Protein AF-0000000068827682 (afdb_homodimer)

pLDDT: mean 85.65, std 19.99, range [28.08, 98.88]

Organism: Brassicogethes aeneus (NCBI:txid1431903)

Radius of gyration: 18.41 Å; Cα contacts (8 Å, |Δi|>4): 352; chains: 2; bounding box: 48×55×46 Å

InterPro domains:
  IPR034601 Ragulator complex protein LAMTOR4 [PTHR33967] (1-93)

Sequence (190 aa):
MDRKSNQTGYLVLNEEGAVLSSSGELENDEKTANVIMGMINLTSQIDSVAFPPEEGFKKLSIVYDDHCYIVCLSNKKVHIVKKSIDNTDSIPVTAMDRKSNQTGYLVLNEEGAVLSSSGELENDEKTANVIMGMINLTSQIDSVAFPPEEGFKKLSIVYDDHCYIVCLSNKKVHIVKKSIDNTDSIPVTA

Structure (mmCIF, N/CA/C/O backbone):
data_AF-0000000068827682-model_v1
#
loop_
_entity.id
_entity.type
_entity.pdbx_description
1 polymer 'Late endosomal/lysosomal adaptor and MAPK and MTOR activ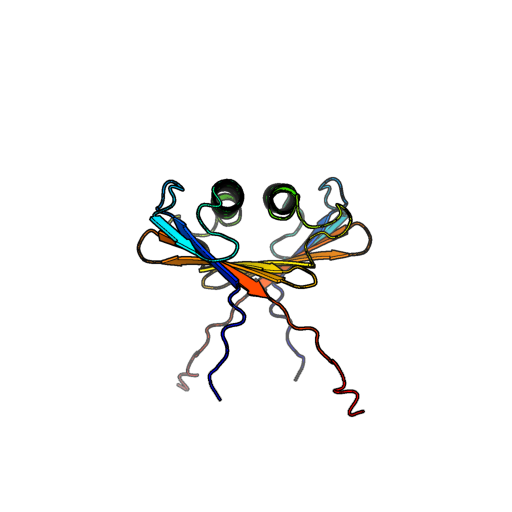ator 4'
#
loop_
_atom_site.group_PDB
_atom_site.id
_atom_site.type_symbol
_atom_site.label_atom_id
_atom_site.label_alt_id
_atom_site.label_comp_id
_atom_site.label_asym_id
_atom_site.label_entity_id
_atom_site.label_seq_id
_atom_site.pdbx_PDB_ins_code
_atom_site.Cartn_x
_atom_site.Cartn_y
_atom_site.Cartn_z
_atom_site.occupancy
_atom_site.B_iso_or_equiv
_atom_site.auth_seq_id
_atom_site.auth_comp_id
_atom_site.auth_asym_id
_atom_site.auth_atom_id
_atom_site.pdbx_PDB_model_num
ATOM 1 N N . MET A 1 1 ? 13.703 -25.938 13.383 1 28.08 1 MET A N 1
ATOM 2 C CA . MET A 1 1 ? 12.422 -25.266 13.195 1 28.08 1 MET A CA 1
ATOM 3 C C . MET A 1 1 ? 12.445 -24.375 11.961 1 28.08 1 MET A C 1
ATOM 5 O O . MET A 1 1 ? 13.227 -23.406 11.898 1 28.08 1 MET A O 1
ATOM 9 N N . ASP A 1 2 ? 12.273 -25 10.82 1 35.19 2 ASP A N 1
ATOM 10 C CA . ASP A 1 2 ? 12.414 -24.391 9.5 1 35.19 2 ASP A CA 1
ATOM 11 C C . ASP A 1 2 ? 11.508 -23.172 9.359 1 35.19 2 ASP A C 1
ATOM 13 O O . ASP A 1 2 ? 10.32 -23.234 9.703 1 35.19 2 ASP A O 1
ATOM 17 N N . ARG A 1 3 ? 11.859 -22.016 9.602 1 42.94 3 ARG A N 1
ATOM 18 C CA . ARG A 1 3 ? 11.102 -20.781 9.398 1 42.94 3 ARG A CA 1
ATOM 19 C C . ARG A 1 3 ? 10.156 -20.906 8.211 1 42.94 3 ARG A C 1
ATOM 21 O O . ARG A 1 3 ? 10.586 -20.812 7.055 1 42.94 3 ARG A O 1
ATOM 28 N N . LYS A 1 4 ? 9.062 -21.875 8.336 1 56.12 4 LYS A N 1
ATOM 29 C CA . LYS A 1 4 ? 8.133 -22.156 7.246 1 56.12 4 LYS A CA 1
ATOM 30 C C . LYS A 1 4 ? 7.594 -20.859 6.637 1 56.12 4 LYS A C 1
ATOM 32 O O . LYS A 1 4 ? 7.062 -20 7.352 1 56.12 4 LYS A O 1
ATOM 37 N N . SER A 1 5 ? 8.039 -20.5 5.535 1 79 5 SER A N 1
ATOM 38 C CA . SER A 1 5 ? 7.684 -19.312 4.754 1 79 5 SER A CA 1
ATOM 39 C C . SER A 1 5 ? 6.184 -19.266 4.484 1 79 5 SER A C 1
ATOM 41 O O . SER A 1 5 ? 5.586 -20.266 4.078 1 79 5 SER A O 1
ATOM 43 N N . ASN A 1 6 ? 5.418 -18.391 5.152 1 94.12 6 ASN A N 1
ATOM 44 C CA . ASN A 1 6 ? 4.004 -18.188 4.875 1 94.12 6 ASN A CA 1
ATOM 45 C C . ASN A 1 6 ? 3.779 -17.656 3.463 1 94.12 6 ASN A C 1
ATOM 47 O O . ASN A 1 6 ? 2.672 -17.234 3.119 1 94.12 6 ASN A O 1
ATOM 51 N N . GLN A 1 7 ? 4.945 -17.844 2.707 1 96.88 7 GLN A N 1
ATOM 52 C CA . GLN A 1 7 ? 4.848 -17.344 1.34 1 96.88 7 GLN A CA 1
ATOM 53 C C . GLN A 1 7 ? 4.051 -18.297 0.458 1 96.88 7 GLN A C 1
ATOM 55 O O . GLN A 1 7 ? 4.422 -19.469 0.305 1 96.88 7 GLN A O 1
ATOM 60 N N . THR A 1 8 ? 2.947 -17.781 -0.179 1 97.38 8 THR A N 1
ATOM 61 C CA . THR A 1 8 ? 2.078 -18.641 -0.982 1 97.38 8 THR A CA 1
ATOM 62 C C . THR A 1 8 ? 2.246 -18.344 -2.469 1 97.38 8 THR A C 1
ATOM 64 O O . THR A 1 8 ? 1.812 -19.109 -3.318 1 97.38 8 THR A O 1
ATOM 67 N N . GLY A 1 9 ? 2.865 -17.203 -2.814 1 97.81 9 GLY A N 1
ATOM 68 C CA . GLY A 1 9 ? 3.088 -16.812 -4.199 1 97.81 9 GLY A CA 1
ATOM 69 C C . GLY A 1 9 ? 4.078 -15.672 -4.348 1 97.81 9 GLY A C 1
ATOM 70 O O . GLY A 1 9 ? 4.305 -14.914 -3.402 1 97.81 9 GLY A O 1
ATOM 71 N N . TYR A 1 10 ? 4.629 -15.586 -5.504 1 98 10 TYR A N 1
ATOM 72 C CA . TYR A 1 10 ? 5.48 -14.438 -5.777 1 98 10 TYR A CA 1
ATOM 73 C C . TYR A 1 10 ? 5.449 -14.07 -7.258 1 98 10 TYR A C 1
ATOM 75 O O . TYR A 1 10 ? 5.156 -14.914 -8.102 1 98 10 TYR A O 1
ATOM 83 N N . LEU A 1 11 ? 5.637 -12.844 -7.629 1 98.44 11 LEU A N 1
ATOM 84 C CA . LEU A 1 11 ? 5.781 -12.234 -8.953 1 98.44 11 LEU A CA 1
ATOM 85 C C . LEU A 1 11 ? 6.984 -11.305 -8.992 1 98.44 11 LEU A C 1
ATOM 87 O O . LEU A 1 11 ? 7.215 -10.539 -8.055 1 98.44 11 LEU A O 1
ATOM 91 N N . VAL A 1 12 ? 7.785 -11.453 -9.984 1 98.88 12 VAL A N 1
ATOM 92 C CA . VAL A 1 12 ? 8.844 -10.492 -10.258 1 98.88 12 VAL A CA 1
ATOM 93 C C . VAL A 1 12 ? 8.586 -9.82 -11.609 1 98.88 12 VAL A C 1
ATOM 95 O O . VAL A 1 12 ? 8.383 -10.5 -12.617 1 98.88 12 VAL A O 1
ATOM 98 N N . LEU A 1 13 ? 8.57 -8.539 -11.594 1 98.81 13 LEU A N 1
ATOM 99 C CA . LEU A 1 13 ? 8.305 -7.762 -12.797 1 98.81 13 LEU A CA 1
ATOM 100 C C . LEU A 1 13 ? 9.492 -6.871 -13.141 1 98.81 13 LEU A C 1
ATOM 102 O O . LEU A 1 13 ? 10.25 -6.477 -12.25 1 98.81 13 LEU A O 1
ATOM 106 N N . ASN A 1 14 ? 9.656 -6.613 -14.367 1 98.19 14 ASN A N 1
ATOM 107 C CA . ASN A 1 14 ? 10.594 -5.559 -14.719 1 98.19 14 ASN A CA 1
ATOM 108 C C . ASN A 1 14 ? 9.969 -4.176 -14.547 1 98.19 14 ASN A C 1
ATOM 110 O O . ASN A 1 14 ? 8.828 -4.051 -14.102 1 98.19 14 ASN A O 1
ATOM 114 N N . GLU A 1 15 ? 10.68 -3.125 -14.891 1 95.88 15 GLU A N 1
ATOM 115 C CA . GLU A 1 15 ? 10.266 -1.749 -14.641 1 95.88 15 GLU A CA 1
ATOM 116 C C . GLU A 1 15 ? 9.008 -1.401 -15.43 1 95.88 15 GLU A C 1
ATOM 118 O O . GLU A 1 15 ? 8.273 -0.477 -15.07 1 95.88 15 GLU A O 1
ATOM 123 N N . GLU A 1 16 ? 8.805 -2.238 -16.516 1 96 16 GLU A N 1
ATOM 124 C CA . GLU A 1 16 ? 7.656 -1.969 -17.375 1 96 16 GLU A CA 1
ATOM 125 C C . GLU A 1 16 ? 6.434 -2.768 -16.938 1 96 16 GLU A C 1
ATOM 127 O O . GLU A 1 16 ? 5.324 -2.541 -17.422 1 96 16 GLU A O 1
ATOM 132 N N . GLY A 1 17 ? 6.555 -3.635 -16.109 1 97.81 17 GLY A N 1
ATOM 133 C CA . GLY A 1 17 ? 5.426 -4.406 -15.609 1 97.81 17 GLY A CA 1
ATOM 134 C C . GLY A 1 17 ? 5.34 -5.793 -16.219 1 97.81 17 GLY A C 1
ATOM 135 O O . GLY A 1 17 ? 4.379 -6.527 -15.977 1 97.81 17 GLY A O 1
ATOM 136 N N . ALA A 1 18 ? 6.324 -6.164 -17.047 1 98 18 ALA A N 1
ATOM 137 C CA . ALA A 1 18 ? 6.344 -7.504 -17.625 1 98 18 ALA A CA 1
ATOM 138 C C . ALA A 1 18 ? 6.773 -8.547 -16.594 1 98 18 ALA A C 1
ATOM 140 O O . ALA A 1 18 ? 7.691 -8.305 -15.805 1 98 18 ALA A O 1
ATOM 141 N N . VAL A 1 19 ? 6.137 -9.758 -16.641 1 98.62 19 VAL A N 1
ATOM 142 C CA . VAL A 1 19 ? 6.434 -10.828 -15.695 1 98.62 19 VAL A CA 1
ATOM 143 C C . VAL A 1 19 ? 7.746 -11.508 -16.078 1 98.62 19 VAL A C 1
ATOM 145 O O . VAL A 1 19 ? 7.891 -12.008 -17.203 1 98.62 19 VAL A O 1
ATOM 148 N N . LEU A 1 20 ? 8.703 -11.484 -15.141 1 98.75 20 LEU A N 1
ATOM 149 C CA . LEU A 1 20 ? 9.992 -12.141 -15.328 1 98.75 20 LEU A CA 1
ATOM 150 C C . LEU A 1 20 ? 9.992 -13.531 -14.703 1 98.75 20 LEU A C 1
ATOM 152 O O . LEU A 1 20 ? 10.594 -14.461 -15.242 1 98.75 20 LEU A O 1
ATOM 156 N N . SER A 1 21 ? 9.414 -13.727 -13.547 1 98.56 21 SER A N 1
ATOM 157 C CA . SER A 1 21 ? 9.281 -14.992 -12.828 1 98.56 21 SER A CA 1
ATOM 158 C C . SER A 1 21 ? 8.062 -14.977 -11.914 1 98.56 21 SER A C 1
ATOM 160 O O . SER A 1 21 ? 7.609 -13.914 -11.484 1 98.56 21 SER A O 1
ATOM 162 N N . SER A 1 22 ? 7.531 -16.141 -11.742 1 98.62 22 SER A N 1
ATOM 163 C CA . SER A 1 22 ? 6.352 -16.266 -10.883 1 98.62 22 SER A CA 1
ATOM 164 C C . SER A 1 22 ? 6.195 -17.672 -10.344 1 98.62 22 SER A C 1
ATOM 166 O O . SER A 1 22 ? 6.781 -18.625 -10.875 1 98.62 22 SER A O 1
ATOM 168 N N . SER A 1 23 ? 5.516 -17.812 -9.25 1 98.06 23 SER A N 1
ATOM 169 C CA . SER A 1 23 ? 5.25 -19.125 -8.68 1 98.06 23 SER A CA 1
ATOM 170 C C . SER A 1 23 ? 4.039 -19.094 -7.758 1 98.06 23 SER A C 1
ATOM 172 O O . SER A 1 23 ? 3.551 -18.016 -7.398 1 98.06 23 SER A O 1
ATOM 174 N N . GLY A 1 24 ? 3.594 -20.328 -7.508 1 97.56 24 GLY A N 1
ATOM 175 C CA . GLY A 1 24 ? 2.52 -20.469 -6.535 1 97.56 24 GLY A CA 1
ATOM 176 C C . GLY A 1 24 ? 1.217 -19.844 -6.992 1 97.56 24 GLY A C 1
ATOM 177 O O . GLY A 1 24 ? 0.844 -19.953 -8.164 1 97.56 24 GLY A O 1
ATOM 178 N N . GLU A 1 25 ? 0.482 -19.188 -6.086 1 96.5 25 GLU A N 1
ATOM 179 C CA . GLU A 1 25 ? -0.822 -18.594 -6.34 1 96.5 25 GLU A CA 1
ATOM 180 C C . GLU A 1 25 ? -0.702 -17.391 -7.27 1 96.5 25 GLU A C 1
ATOM 182 O O . GLU A 1 25 ? -1.7 -16.922 -7.824 1 96.5 25 GLU A O 1
ATOM 187 N N . LEU A 1 26 ? 0.566 -16.938 -7.504 1 97.31 26 LEU A N 1
ATOM 188 C CA . LEU A 1 26 ? 0.769 -15.781 -8.367 1 97.31 26 LEU A CA 1
ATOM 189 C C . LEU A 1 26 ? 1.441 -16.188 -9.672 1 97.31 26 LEU A C 1
ATOM 191 O O . LEU A 1 26 ? 1.994 -15.344 -10.383 1 97.31 26 LEU A O 1
ATOM 195 N N . GLU A 1 27 ? 1.49 -17.5 -9.914 1 97.75 27 GLU A N 1
ATOM 196 C CA . GLU A 1 27 ? 2.137 -17.953 -11.141 1 97.75 27 GLU A CA 1
ATOM 197 C C . GLU A 1 27 ? 1.452 -17.391 -12.375 1 97.75 27 GLU A C 1
ATOM 199 O O . GLU A 1 27 ? 0.259 -17.609 -12.594 1 97.75 27 GLU A O 1
ATOM 204 N N . ASN A 1 28 ? 2.143 -16.641 -13.195 1 96.75 28 ASN A N 1
ATOM 205 C CA . ASN A 1 28 ? 1.724 -15.992 -14.43 1 96.75 28 ASN A CA 1
ATOM 206 C C . ASN A 1 28 ? 0.49 -15.117 -14.211 1 96.75 28 ASN A C 1
ATOM 208 O O . ASN A 1 28 ? -0.372 -15.023 -15.086 1 96.75 28 ASN A O 1
ATOM 212 N N . ASP A 1 29 ? 0.319 -14.492 -13.023 1 96.75 29 ASP A N 1
ATOM 213 C CA . ASP A 1 29 ? -0.832 -13.664 -12.68 1 96.75 29 ASP A CA 1
ATOM 214 C C . ASP A 1 29 ? -0.647 -12.234 -13.188 1 96.75 29 ASP A C 1
ATOM 216 O O . ASP A 1 29 ? -0.317 -11.336 -12.414 1 96.75 29 ASP A O 1
ATOM 220 N N . GLU A 1 30 ? -0.939 -11.992 -14.383 1 97 30 GLU A N 1
ATOM 221 C CA . GLU A 1 30 ? -0.721 -10.695 -15.031 1 97 30 GLU A CA 1
ATOM 222 C C . GLU A 1 30 ? -1.718 -9.656 -14.531 1 97 30 GLU A C 1
ATOM 224 O O . GLU A 1 30 ? -1.43 -8.461 -14.547 1 97 30 GLU A O 1
ATOM 229 N N . LYS A 1 31 ? -2.844 -10.188 -14.203 1 96.56 31 LYS A N 1
ATOM 230 C CA . LYS A 1 31 ? -3.828 -9.25 -13.664 1 96.56 31 LYS A CA 1
ATOM 231 C C . LYS A 1 31 ? -3.312 -8.586 -12.391 1 96.56 31 LYS A C 1
ATOM 233 O O . LYS A 1 31 ? -3.314 -7.355 -12.289 1 96.56 31 LYS A O 1
ATOM 238 N N . THR A 1 32 ? -2.83 -9.398 -11.492 1 96.62 32 THR A N 1
ATOM 239 C CA . THR A 1 32 ? -2.271 -8.867 -10.258 1 96.62 32 THR A CA 1
ATOM 240 C C . THR A 1 32 ? -1.07 -7.973 -10.547 1 96.62 32 THR A C 1
ATOM 242 O O . THR A 1 32 ? -0.931 -6.898 -9.953 1 96.62 32 THR A O 1
ATOM 245 N N . ALA A 1 33 ? -0.265 -8.359 -11.445 1 98.19 33 ALA A N 1
ATOM 246 C CA . ALA A 1 33 ? 0.892 -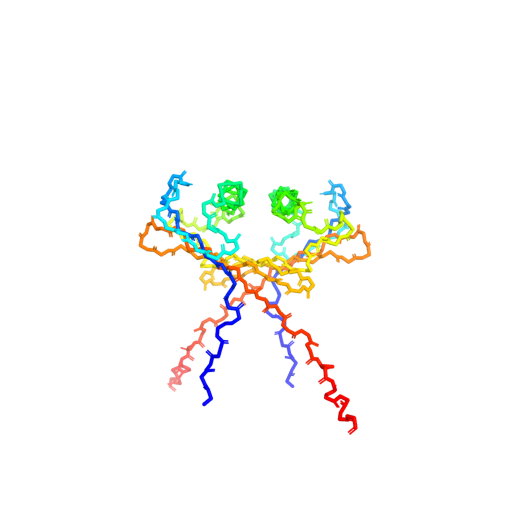7.559 -11.836 1 98.19 33 ALA A CA 1
ATOM 247 C C . ALA A 1 33 ? 0.468 -6.16 -12.281 1 98.19 33 ALA A C 1
ATOM 249 O O . ALA A 1 33 ? 1.035 -5.164 -11.828 1 98.19 33 ALA A O 1
ATOM 250 N N . ASN A 1 34 ? -0.518 -6.117 -13.133 1 98.19 34 ASN A N 1
ATOM 251 C CA . ASN A 1 34 ? -0.976 -4.848 -13.688 1 98.19 34 ASN A CA 1
ATOM 252 C C . ASN A 1 34 ? -1.566 -3.943 -12.609 1 98.19 34 ASN A C 1
ATOM 254 O O . ASN A 1 34 ? -1.328 -2.734 -12.609 1 98.19 34 ASN A O 1
ATOM 258 N N . VAL A 1 35 ? -2.32 -4.523 -11.758 1 98.19 35 VAL A N 1
ATOM 259 C CA . VAL A 1 35 ? -2.957 -3.76 -10.688 1 98.19 35 VAL A CA 1
ATOM 260 C C . VAL A 1 35 ? -1.89 -3.17 -9.773 1 98.19 35 VAL A C 1
ATOM 262 O O . VAL A 1 35 ? -1.926 -1.979 -9.453 1 98.19 35 VAL A O 1
ATOM 265 N N . ILE A 1 36 ? -0.915 -3.953 -9.391 1 98.12 36 ILE A N 1
ATOM 266 C CA . ILE A 1 36 ? 0.126 -3.52 -8.461 1 98.12 36 ILE A CA 1
ATOM 267 C C . ILE A 1 36 ? 1.007 -2.467 -9.133 1 98.12 36 ILE A C 1
ATOM 269 O O . ILE A 1 36 ? 1.413 -1.492 -8.5 1 98.12 36 ILE A O 1
ATOM 273 N N . MET A 1 37 ? 1.24 -2.646 -10.406 1 98.44 37 MET A N 1
ATOM 274 C CA . MET A 1 37 ? 1.99 -1.627 -11.133 1 98.44 37 MET A CA 1
ATOM 275 C C . MET A 1 37 ? 1.238 -0.3 -11.141 1 98.44 37 MET A C 1
ATOM 277 O O . MET A 1 37 ? 1.851 0.766 -11.062 1 98.44 37 MET A O 1
ATOM 281 N N . GLY A 1 38 ? -0.084 -0.402 -11.297 1 98.06 38 GLY A N 1
ATOM 282 C CA . GLY A 1 38 ? -0.896 0.8 -11.195 1 98.06 38 GLY A CA 1
ATOM 283 C C . GLY A 1 38 ? -0.751 1.509 -9.859 1 98.06 38 GLY A C 1
ATOM 284 O O . GLY A 1 38 ? -0.638 2.734 -9.812 1 98.06 38 GLY A O 1
ATOM 285 N N . MET A 1 39 ? -0.693 0.724 -8.82 1 98 39 MET A N 1
ATOM 286 C CA . MET A 1 39 ? -0.526 1.293 -7.488 1 98 39 MET A CA 1
ATOM 287 C C . MET A 1 39 ? 0.844 1.946 -7.344 1 98 39 MET A C 1
ATOM 289 O O . MET A 1 39 ? 0.954 3.061 -6.824 1 98 39 MET A O 1
ATOM 293 N N . ILE A 1 40 ? 1.834 1.286 -7.809 1 97.12 40 ILE A N 1
ATOM 294 C CA . ILE A 1 40 ? 3.195 1.807 -7.754 1 97.12 40 ILE A CA 1
ATOM 295 C C . ILE A 1 40 ? 3.271 3.139 -8.492 1 97.12 40 ILE A C 1
ATOM 297 O O . ILE A 1 40 ? 3.885 4.094 -8.008 1 97.12 40 ILE A O 1
ATOM 301 N N . ASN A 1 41 ? 2.67 3.193 -9.625 1 96.31 41 ASN A N 1
ATOM 302 C CA . ASN A 1 41 ? 2.678 4.434 -10.398 1 96.31 41 ASN A CA 1
ATOM 303 C C . ASN A 1 41 ? 2.037 5.578 -9.617 1 96.31 41 ASN A C 1
ATOM 305 O O . ASN A 1 41 ? 2.494 6.723 -9.695 1 96.31 41 ASN A O 1
ATOM 309 N N . LEU A 1 42 ? 1.033 5.332 -8.859 1 96.31 42 LEU A N 1
ATOM 310 C CA . LEU A 1 42 ? 0.348 6.352 -8.07 1 96.31 42 LEU A CA 1
ATOM 311 C C . LEU A 1 42 ? 1.209 6.805 -6.898 1 96.31 42 LEU A C 1
ATOM 313 O O . LEU A 1 42 ? 1.16 7.973 -6.5 1 96.31 42 LEU A O 1
ATOM 317 N N . THR A 1 43 ? 2.08 5.949 -6.297 1 95.56 43 THR A N 1
ATOM 318 C CA . THR A 1 43 ? 2.924 6.324 -5.168 1 95.56 43 THR A CA 1
ATOM 319 C C . THR A 1 43 ? 3.848 7.48 -5.539 1 95.56 43 THR A C 1
ATOM 321 O O . THR A 1 43 ? 4.238 8.273 -4.68 1 95.56 43 THR A O 1
ATOM 324 N N . SER A 1 44 ? 4.234 7.539 -6.816 1 92.06 44 SER A N 1
ATOM 325 C CA . SER A 1 44 ? 5.148 8.586 -7.258 1 92.06 44 SER A CA 1
ATOM 326 C C . SER A 1 44 ? 4.5 9.961 -7.16 1 92.06 44 SER A C 1
ATOM 328 O O . SER A 1 44 ? 5.191 10.984 -7.168 1 92.06 44 SER A O 1
ATOM 330 N N . GLN A 1 45 ? 3.215 10.008 -7.082 1 92.88 45 GLN A N 1
ATOM 331 C CA . GLN A 1 45 ? 2.482 11.273 -7.027 1 92.88 45 GLN A CA 1
ATOM 332 C C . GLN A 1 45 ? 2.295 11.734 -5.586 1 92.88 45 GLN A C 1
ATOM 334 O O . GLN A 1 45 ? 1.939 12.891 -5.344 1 92.88 45 GLN A O 1
ATOM 339 N N . ILE A 1 46 ? 2.447 10.945 -4.562 1 91.06 46 ILE A N 1
ATOM 340 C CA . ILE A 1 46 ? 2.229 11.297 -3.164 1 91.06 46 ILE A CA 1
ATOM 341 C C . ILE A 1 46 ? 3.324 12.25 -2.695 1 91.06 46 ILE A C 1
ATOM 343 O O . ILE A 1 46 ? 3.037 13.289 -2.09 1 91.06 46 ILE A O 1
ATOM 347 N N . ASP A 1 47 ? 4.582 11.914 -2.756 1 73.44 47 ASP A N 1
ATOM 348 C CA . ASP A 1 47 ? 5.676 12.727 -2.234 1 73.44 47 ASP A CA 1
ATOM 349 C C . ASP A 1 47 ? 6.375 13.484 -3.355 1 73.44 47 ASP A C 1
ATOM 351 O O . ASP A 1 47 ? 7.543 13.859 -3.225 1 73.44 47 ASP A O 1
ATOM 355 N N . SER A 1 48 ? 5.801 13.648 -4.434 1 62.78 48 SER A N 1
ATOM 356 C CA . SER A 1 48 ? 6.48 14.242 -5.578 1 62.78 48 SER A CA 1
ATOM 357 C C . SER A 1 48 ? 7.043 15.617 -5.238 1 62.78 48 SER A C 1
ATOM 359 O O . SER A 1 48 ? 8.047 16.047 -5.812 1 62.78 48 SER A O 1
ATOM 361 N N . VAL A 1 49 ? 6.43 16.359 -4.469 1 53.03 49 VAL A N 1
ATOM 362 C CA . VAL A 1 49 ? 6.977 17.688 -4.266 1 53.03 49 VAL A CA 1
ATOM 363 C C . VAL A 1 49 ? 8.227 17.609 -3.398 1 53.03 49 VAL A C 1
ATOM 365 O O . VAL A 1 49 ? 9.211 18.328 -3.643 1 53.03 49 VAL A O 1
A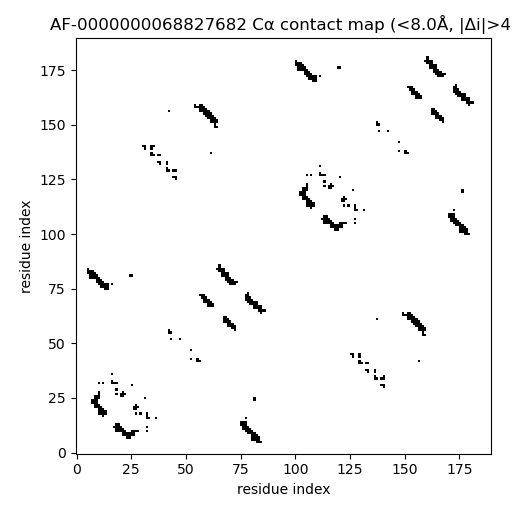TOM 368 N N . ALA A 1 50 ? 8.195 16.938 -2.346 1 49.84 50 ALA A N 1
ATOM 369 C CA . ALA A 1 50 ? 9.266 17.062 -1.366 1 49.84 50 ALA A CA 1
ATOM 370 C C . ALA A 1 50 ? 10.484 16.234 -1.771 1 49.84 50 ALA A C 1
ATOM 372 O O . ALA A 1 50 ? 11.609 16.516 -1.344 1 49.84 50 ALA A O 1
ATOM 373 N N . PHE A 1 51 ? 10.344 15.062 -2.412 1 51.31 51 PHE A N 1
ATOM 374 C CA . PHE A 1 51 ? 11.516 14.203 -2.525 1 51.31 51 PHE A CA 1
ATOM 375 C C . PHE A 1 51 ? 11.984 14.109 -3.973 1 51.31 51 PHE A C 1
ATOM 377 O O . PHE A 1 51 ? 11.172 14.172 -4.898 1 51.31 51 PHE A O 1
ATOM 384 N N . PRO A 1 52 ? 13.25 14.367 -3.988 1 50.25 52 PRO A N 1
ATOM 385 C CA . PRO A 1 52 ? 13.82 14.094 -5.309 1 50.25 52 PRO A CA 1
ATOM 386 C C . PRO A 1 52 ? 13.273 12.812 -5.934 1 50.25 52 PRO A C 1
ATOM 388 O O . PRO A 1 52 ? 12.906 11.883 -5.215 1 50.25 52 PRO A O 1
ATOM 391 N N . PRO A 1 53 ? 12.906 12.891 -7.141 1 50.47 53 PRO A N 1
ATOM 392 C CA . PRO A 1 53 ? 12.367 11.797 -7.953 1 50.47 53 PRO A CA 1
ATOM 393 C C . PRO A 1 53 ? 13.008 10.445 -7.625 1 50.47 53 PRO A C 1
ATOM 395 O O . PRO A 1 53 ? 12.375 9.406 -7.816 1 50.47 53 PRO A O 1
ATOM 398 N N . GLU A 1 54 ? 14.281 10.508 -7.105 1 55.81 54 GLU A N 1
ATOM 399 C CA . GLU A 1 54 ? 15.023 9.258 -7.059 1 55.81 54 GLU A CA 1
ATOM 400 C C . GLU A 1 54 ? 14.578 8.391 -5.879 1 55.81 54 GLU A C 1
ATOM 402 O O . GLU A 1 54 ? 14.938 7.219 -5.793 1 55.81 54 GLU A O 1
ATOM 407 N N . GLU A 1 55 ? 13.773 8.961 -4.965 1 68.69 55 GLU A N 1
ATOM 408 C CA . GLU A 1 55 ? 13.586 8.109 -3.799 1 68.69 55 GLU A CA 1
ATOM 409 C C . GLU A 1 55 ? 12.148 7.582 -3.729 1 68.69 55 GLU A C 1
ATOM 411 O O . GLU A 1 55 ? 11.273 8.234 -3.16 1 68.69 55 GLU A O 1
ATOM 416 N N . GLY A 1 56 ? 11.898 6.637 -4.496 1 87.75 56 GLY A N 1
ATOM 417 C CA . GLY A 1 56 ? 10.641 5.902 -4.484 1 87.75 56 GLY A CA 1
ATOM 418 C C . GLY A 1 56 ? 10.367 5.219 -3.16 1 87.75 56 GLY A C 1
ATOM 419 O O . GLY A 1 56 ? 11.125 5.375 -2.201 1 87.75 56 GLY A O 1
ATOM 420 N N . PHE A 1 57 ? 9.281 4.734 -3.023 1 93.12 57 PHE A N 1
ATOM 421 C CA . PHE A 1 57 ? 8.922 4.008 -1.809 1 93.12 57 PHE A CA 1
ATOM 422 C C . PHE A 1 57 ? 9.852 2.82 -1.597 1 93.12 57 PHE A C 1
ATOM 424 O O . PHE A 1 57 ? 10.438 2.301 -2.553 1 93.12 57 PHE A O 1
ATOM 431 N N . LYS A 1 58 ? 9.969 2.396 -0.34 1 94.88 58 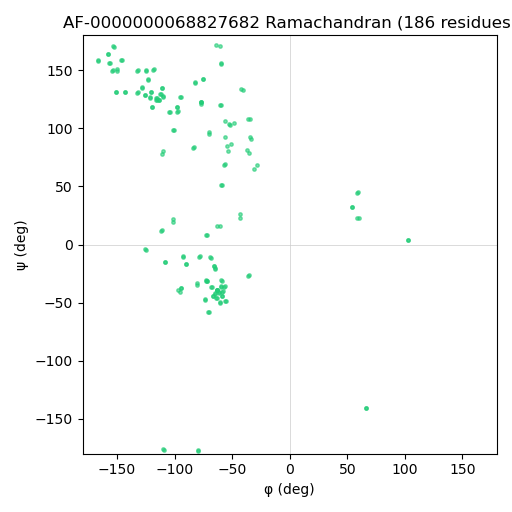LYS A N 1
ATOM 432 C CA . LYS A 1 58 ? 10.773 1.23 0.009 1 94.88 58 LYS A CA 1
ATOM 433 C C . LYS A 1 58 ? 9.922 -0.031 0.064 1 94.88 58 LYS A C 1
ATOM 435 O O . LYS A 1 58 ? 10.367 -1.11 -0.33 1 94.88 58 LYS A O 1
ATOM 440 N N . LYS A 1 59 ? 8.727 0.103 0.55 1 97.62 59 LYS A N 1
ATOM 441 C CA . LYS A 1 59 ? 7.828 -1.037 0.725 1 97.62 59 LYS A CA 1
ATOM 442 C C . LYS A 1 59 ? 6.367 -0.611 0.607 1 97.62 59 LYS A C 1
ATOM 444 O O . LYS A 1 59 ? 5.973 0.424 1.146 1 97.62 59 LYS A O 1
ATOM 449 N N . LEU A 1 60 ? 5.602 -1.33 -0.183 1 98.56 60 LEU A N 1
ATOM 450 C CA . LEU A 1 60 ? 4.145 -1.23 -0.253 1 98.56 60 LEU A CA 1
ATOM 451 C C . LEU A 1 60 ? 3.49 -2.514 0.245 1 98.56 60 LEU A C 1
ATOM 453 O O . LEU A 1 60 ? 3.832 -3.607 -0.209 1 98.56 60 LEU A O 1
ATOM 457 N N . SER A 1 61 ? 2.619 -2.422 1.216 1 98.62 61 SER A N 1
ATOM 458 C CA . SER A 1 61 ? 1.975 -3.607 1.768 1 98.62 61 SER A CA 1
ATOM 459 C C . SER A 1 61 ? 0.458 -3.455 1.785 1 98.62 61 SER A C 1
ATOM 461 O O . SER A 1 61 ? -0.06 -2.385 2.113 1 98.62 61 SER A O 1
ATOM 463 N N . ILE A 1 62 ? -0.176 -4.488 1.369 1 98.25 62 ILE A N 1
ATOM 464 C CA . ILE A 1 62 ? -1.63 -4.582 1.444 1 98.25 62 ILE A CA 1
ATOM 465 C C . ILE A 1 62 ? -2.025 -5.781 2.305 1 98.25 62 ILE A C 1
ATOM 467 O O . ILE A 1 62 ? -1.727 -6.926 1.958 1 98.25 62 ILE A O 1
ATOM 471 N N . VAL A 1 63 ? -2.703 -5.547 3.391 1 96.38 63 VAL A N 1
ATOM 472 C CA . VAL A 1 63 ? -3.061 -6.598 4.336 1 96.38 63 VAL A CA 1
ATOM 473 C C . VAL A 1 63 ? -4.566 -6.855 4.281 1 96.38 63 VAL A C 1
ATOM 475 O O . VAL A 1 63 ? -5.363 -5.922 4.387 1 96.38 63 VAL A O 1
ATOM 478 N N . TYR A 1 64 ? -4.887 -8.117 4.098 1 93.81 64 TYR A N 1
ATOM 479 C CA . TYR A 1 64 ? -6.258 -8.602 4.176 1 93.81 64 TYR A CA 1
ATOM 480 C C . TYR A 1 64 ? -6.461 -9.461 5.422 1 93.81 64 TYR A C 1
ATOM 482 O O . TYR A 1 64 ? -5.555 -9.586 6.25 1 93.81 64 TYR A O 1
ATOM 490 N N . ASP A 1 65 ? -7.621 -10.008 5.551 1 91.44 65 ASP A N 1
ATOM 491 C CA . ASP A 1 65 ? -7.949 -10.797 6.734 1 91.44 65 ASP A CA 1
ATOM 492 C C . ASP A 1 65 ? -7.062 -12.031 6.84 1 91.44 65 ASP A C 1
ATOM 494 O O . ASP A 1 65 ? -6.602 -12.383 7.93 1 91.44 65 ASP A O 1
ATOM 498 N N . ASP A 1 66 ? -6.746 -12.703 5.734 1 91.88 66 ASP A N 1
ATOM 499 C CA . ASP A 1 66 ? -6.109 -14.016 5.805 1 91.88 66 ASP A CA 1
ATOM 500 C C . ASP A 1 66 ? -4.816 -14.047 4.992 1 91.88 66 ASP A C 1
ATOM 502 O O . ASP A 1 66 ? -4.102 -15.047 4.992 1 91.88 66 ASP A O 1
ATOM 506 N N . HIS A 1 67 ? -4.504 -12.961 4.297 1 94.88 67 HIS A N 1
ATOM 507 C CA . HIS A 1 67 ? -3.281 -12.898 3.506 1 94.88 67 HIS A CA 1
ATOM 508 C C . HIS A 1 67 ? -2.807 -11.453 3.344 1 94.88 67 HIS A C 1
ATOM 510 O O . HIS A 1 67 ? -3.453 -10.523 3.83 1 94.88 67 HIS A O 1
ATOM 516 N N . CYS A 1 68 ? -1.661 -11.266 2.834 1 96.69 68 CYS A N 1
ATOM 517 C CA . CYS A 1 68 ? -1.154 -9.945 2.498 1 96.69 68 CYS A CA 1
ATOM 518 C C . CYS A 1 68 ? -0.263 -9.992 1.264 1 96.69 68 CYS A C 1
ATOM 520 O O . CYS A 1 68 ? 0.163 -11.078 0.847 1 96.69 68 CYS A O 1
ATOM 522 N N . TYR A 1 69 ? -0.086 -8.883 0.615 1 97.69 69 TYR A N 1
ATOM 523 C CA . TYR A 1 69 ? 0.888 -8.633 -0.442 1 97.69 69 TYR A CA 1
ATOM 524 C C . TYR A 1 69 ? 1.97 -7.672 0.027 1 97.69 69 TYR A C 1
ATOM 526 O O . TYR A 1 69 ? 1.67 -6.641 0.638 1 97.69 69 TYR A O 1
ATOM 534 N N . ILE A 1 70 ? 3.186 -8.023 -0.271 1 98.62 70 ILE A N 1
ATOM 535 C CA . ILE A 1 70 ? 4.328 -7.156 -0.008 1 98.62 70 ILE A CA 1
ATOM 536 C C . ILE A 1 70 ? 5.055 -6.855 -1.315 1 98.62 70 ILE A C 1
ATOM 538 O O . ILE A 1 70 ? 5.391 -7.77 -2.072 1 98.62 70 ILE A O 1
ATOM 542 N N . VAL A 1 71 ? 5.336 -5.609 -1.553 1 98.62 71 VAL A N 1
ATOM 543 C CA . VAL A 1 71 ? 5.965 -5.172 -2.795 1 98.62 71 VAL A CA 1
ATOM 544 C C . VAL A 1 71 ? 7.227 -4.371 -2.48 1 98.62 71 VAL A C 1
ATOM 546 O O . VAL A 1 71 ? 7.199 -3.453 -1.658 1 98.62 71 VAL A O 1
ATOM 549 N N . CYS A 1 72 ? 8.281 -4.703 -3.062 1 97.81 72 CYS A N 1
ATOM 550 C CA . CYS A 1 72 ? 9.547 -3.98 -2.967 1 97.81 72 CYS A CA 1
ATOM 551 C C . CYS A 1 72 ? 10.156 -3.764 -4.348 1 97.81 72 CYS A C 1
ATOM 553 O O . CYS A 1 72 ? 9.938 -4.559 -5.262 1 97.81 72 CYS A O 1
ATOM 555 N N . LEU A 1 73 ? 10.852 -2.662 -4.418 1 95.44 73 LEU A N 1
ATOM 556 C CA . LEU A 1 73 ? 11.625 -2.375 -5.621 1 95.44 73 LEU A CA 1
ATOM 557 C C . LEU A 1 73 ? 13.109 -2.629 -5.383 1 95.44 73 LEU A C 1
ATOM 559 O O . LEU A 1 73 ? 13.719 -2.016 -4.5 1 95.44 73 LEU A O 1
ATOM 563 N N . SER A 1 74 ? 13.664 -3.576 -6.031 1 94.31 74 SER A N 1
ATOM 564 C CA . SER A 1 74 ? 15.07 -3.924 -5.898 1 94.31 74 SER A CA 1
ATOM 565 C C . SER A 1 74 ? 15.664 -4.355 -7.238 1 94.31 74 SER A C 1
ATOM 567 O O . SER A 1 74 ? 15.062 -5.16 -7.957 1 94.31 74 SER A O 1
ATOM 569 N N . ASN A 1 75 ? 16.875 -3.766 -7.621 1 94.81 75 ASN A N 1
ATOM 570 C CA . ASN A 1 75 ? 17.594 -4.121 -8.844 1 94.81 75 ASN A CA 1
ATOM 571 C C . ASN A 1 75 ? 16.734 -3.891 -10.078 1 94.81 75 ASN A C 1
ATOM 573 O O . ASN A 1 75 ? 16.656 -4.754 -10.953 1 94.81 75 ASN A O 1
ATOM 577 N N . LYS A 1 76 ? 16.031 -2.76 -10.172 1 93.81 76 LYS A N 1
ATOM 578 C CA . LYS A 1 76 ? 15.188 -2.338 -11.289 1 93.81 76 LYS A CA 1
ATOM 579 C C . LYS A 1 76 ? 14.07 -3.34 -11.531 1 93.81 76 LYS A C 1
ATOM 581 O O . LYS A 1 76 ? 13.586 -3.477 -12.664 1 93.81 76 LYS A O 1
ATOM 586 N N . LYS A 1 77 ? 13.742 -4.121 -10.453 1 97.94 77 LYS A N 1
ATOM 587 C CA . LYS A 1 77 ? 12.641 -5.082 -10.508 1 97.94 77 LYS A CA 1
ATOM 588 C C . LYS A 1 77 ? 11.641 -4.832 -9.391 1 97.94 77 LYS A C 1
ATOM 590 O O . LYS A 1 77 ? 12 -4.297 -8.336 1 97.94 77 LYS A O 1
ATOM 595 N N . VAL A 1 78 ? 10.406 -5.203 -9.781 1 98.44 78 VAL A N 1
ATOM 596 C CA . VAL A 1 78 ? 9.336 -5.188 -8.789 1 98.44 78 VAL A CA 1
ATOM 597 C C . VAL A 1 78 ? 9.133 -6.594 -8.227 1 98.44 78 VAL A C 1
ATOM 599 O O . VAL A 1 78 ? 8.797 -7.523 -8.969 1 98.44 78 VAL A O 1
ATOM 602 N N . HIS A 1 79 ? 9.445 -6.766 -6.867 1 98.69 79 HIS A N 1
ATOM 603 C CA . HIS A 1 79 ? 9.227 -8.031 -6.18 1 98.69 79 HIS A CA 1
ATOM 604 C C . HIS A 1 79 ? 7.91 -8.023 -5.41 1 98.69 79 HIS A C 1
ATOM 606 O O . HIS A 1 79 ? 7.707 -7.195 -4.52 1 98.69 79 HIS A O 1
ATOM 612 N N . ILE A 1 80 ? 6.992 -8.938 -5.781 1 98.75 80 ILE A N 1
ATOM 613 C CA . ILE A 1 80 ? 5.688 -9.062 -5.141 1 98.75 80 ILE A CA 1
ATOM 614 C C . ILE A 1 80 ? 5.582 -10.422 -4.453 1 98.75 80 ILE A C 1
ATOM 616 O O . ILE A 1 80 ? 5.805 -11.461 -5.078 1 98.75 80 ILE A O 1
ATOM 620 N N . VAL A 1 81 ? 5.266 -10.391 -3.1 1 98.5 81 VAL A N 1
ATOM 621 C CA . VAL A 1 81 ? 5.09 -11.625 -2.346 1 98.5 81 VAL A CA 1
ATOM 622 C C . VAL A 1 81 ? 3.691 -11.664 -1.733 1 98.5 81 VAL A C 1
ATOM 624 O O . VAL A 1 81 ? 3.229 -10.672 -1.162 1 98.5 81 VAL A O 1
ATOM 627 N N . LYS A 1 82 ? 3.068 -12.727 -2.021 1 97.62 82 LYS A N 1
ATOM 628 C CA . LYS A 1 82 ? 1.835 -13.023 -1.299 1 97.62 82 LYS A CA 1
ATOM 629 C C . LYS A 1 82 ? 2.096 -13.953 -0.117 1 97.62 82 LYS A C 1
ATOM 631 O O . LYS A 1 82 ? 2.787 -14.961 -0.256 1 97.62 82 LYS A O 1
ATOM 636 N N . LYS A 1 83 ? 1.637 -13.547 1.077 1 97.25 83 LYS A N 1
ATOM 637 C CA . LYS A 1 83 ? 1.807 -14.344 2.285 1 97.25 83 LYS A CA 1
ATOM 638 C C . LYS A 1 83 ? 0.463 -14.641 2.945 1 97.25 83 LYS A C 1
ATOM 640 O O . LYS A 1 83 ? -0.446 -13.805 2.91 1 97.25 83 LYS A O 1
ATOM 645 N N . SER A 1 84 ? 0.334 -15.875 3.48 1 96.06 84 SER A N 1
ATOM 646 C CA . SER A 1 84 ? -0.837 -16.203 4.285 1 96.06 84 SER A CA 1
ATOM 647 C C . SER A 1 84 ? -0.676 -15.719 5.723 1 96.06 84 SER A C 1
ATOM 649 O O . SER A 1 84 ? 0.436 -15.695 6.254 1 96.06 84 SER A O 1
ATOM 651 N N . ILE A 1 85 ? -1.714 -15.211 6.254 1 90.81 85 ILE A N 1
ATOM 652 C CA . ILE A 1 85 ? -1.734 -14.789 7.652 1 90.81 85 ILE A CA 1
ATOM 653 C C . ILE A 1 85 ? -2.439 -15.852 8.5 1 90.81 85 ILE A C 1
ATOM 655 O O . ILE A 1 85 ? -3.578 -16.234 8.211 1 90.81 85 ILE A O 1
ATOM 659 N N . ASP A 1 86 ? -1.751 -16.75 9.188 1 80.25 86 ASP A N 1
ATOM 660 C CA . ASP A 1 86 ? -2.342 -17.812 9.992 1 80.25 86 ASP A CA 1
ATOM 661 C C . ASP A 1 86 ? -3.02 -17.234 11.242 1 80.25 86 ASP A C 1
ATOM 663 O O . ASP A 1 86 ? -2.391 -16.531 12.023 1 80.25 86 ASP A O 1
ATOM 667 N N . ASN A 1 87 ? -4.223 -17.047 11.164 1 62.91 87 ASN A N 1
ATOM 668 C CA . ASN A 1 87 ? -4.918 -16.766 12.422 1 62.91 87 ASN A CA 1
ATOM 669 C C . ASN A 1 87 ? -5.043 -18.016 13.281 1 62.91 87 ASN A C 1
ATOM 671 O O . ASN A 1 87 ? -5.848 -18.062 14.211 1 62.91 87 ASN A O 1
ATOM 675 N N . THR A 1 88 ? -4.473 -19.078 12.992 1 54.62 88 THR A N 1
ATOM 676 C CA . THR A 1 88 ? -4.789 -20.328 13.688 1 54.62 88 THR A CA 1
ATOM 677 C C . THR A 1 88 ? -4.516 -20.203 15.18 1 54.62 88 THR A C 1
ATOM 679 O O . THR A 1 88 ? -3.357 -20.188 15.609 1 54.62 88 THR A O 1
ATOM 682 N N . ASP A 1 89 ? -4.98 -19.234 15.891 1 49.59 89 ASP A N 1
ATOM 683 C CA . ASP A 1 89 ? -5.223 -19.703 17.25 1 49.59 89 ASP A CA 1
ATOM 684 C C . ASP A 1 89 ? -5.887 -21.078 17.25 1 49.59 89 ASP A C 1
ATOM 686 O O . ASP A 1 89 ? -7.094 -21.188 17.469 1 49.59 89 ASP A O 1
ATOM 690 N N . SER A 1 90 ? -5.738 -21.766 16.266 1 44.53 90 SER A N 1
ATOM 691 C CA . SER A 1 90 ? -6.355 -23.094 16.406 1 44.53 90 SER A CA 1
ATOM 692 C C . SER A 1 90 ? -5.863 -23.812 17.656 1 44.53 90 SER A C 1
ATOM 694 O O . SER A 1 90 ? -4.664 -24.047 17.797 1 44.53 90 SER A O 1
ATOM 696 N N . ILE A 1 91 ? -6.477 -23.547 18.75 1 47.97 91 ILE A N 1
ATOM 697 C CA . ILE A 1 91 ? -6.391 -24.438 19.906 1 47.97 91 ILE A CA 1
ATOM 698 C C . ILE A 1 91 ? -6.281 -25.891 19.438 1 47.97 91 ILE A C 1
ATOM 700 O O . ILE A 1 91 ? -7.031 -26.312 18.547 1 47.97 91 ILE A O 1
ATOM 704 N N . PRO A 1 92 ? -5.133 -26.359 19.266 1 48.31 92 PRO A N 1
ATOM 705 C CA . PRO A 1 92 ? -5.117 -27.812 19.078 1 48.31 92 PRO A CA 1
ATOM 706 C C . PRO A 1 92 ? -6.172 -28.531 19.906 1 48.31 92 PRO A C 1
ATOM 708 O O . PRO A 1 92 ? -6.227 -28.344 21.125 1 48.31 92 PRO A O 1
ATOM 711 N N . VAL A 1 93 ? -7.398 -28.562 19.531 1 44.97 93 VAL A N 1
ATOM 712 C CA . VAL A 1 93 ? -8.32 -29.422 20.266 1 44.97 93 VAL A CA 1
ATOM 713 C C . VAL A 1 93 ? -7.809 -30.859 20.281 1 44.97 93 VAL A C 1
ATOM 715 O O . VAL A 1 93 ? -7.645 -31.469 19.219 1 44.97 93 VAL A O 1
ATOM 718 N N . THR A 1 94 ? -6.727 -31.109 20.984 1 44.78 94 THR A N 1
ATOM 719 C CA . THR A 1 94 ? -6.387 -32.5 21.312 1 44.78 94 THR A CA 1
ATOM 720 C C . THR A 1 94 ? -7.648 -33.312 21.531 1 44.78 94 THR A C 1
ATOM 722 O O . THR A 1 94 ? -8.469 -33 22.406 1 44.78 94 THR A O 1
ATOM 725 N N . ALA A 1 95 ? -7.977 -34.219 20.578 1 36.38 95 ALA A N 1
ATOM 726 C CA . ALA A 1 95 ? -8.969 -35.281 20.828 1 36.38 95 ALA A CA 1
ATOM 727 C C . ALA A 1 95 ? -8.578 -36.156 22.016 1 36.38 95 ALA A C 1
ATOM 729 O O . ALA A 1 95 ? -7.391 -36.406 22.234 1 36.38 95 ALA A O 1
ATOM 730 N N . MET B 1 1 ? 7.203 7.574 30.016 1 29.69 1 MET B N 1
ATOM 731 C CA . MET B 1 1 ? 7.75 7.609 28.656 1 29.69 1 MET B CA 1
ATOM 732 C C . MET B 1 1 ? 6.637 7.719 27.625 1 29.69 1 MET B C 1
ATOM 734 O O . MET B 1 1 ? 5.805 6.82 27.5 1 29.69 1 MET B O 1
ATOM 738 N N . ASP B 1 2 ? 6.105 8.914 27.422 1 37.22 2 ASP B N 1
ATOM 739 C CA . ASP B 1 2 ? 4.953 9.242 26.578 1 37.22 2 ASP B CA 1
ATOM 740 C C . ASP B 1 2 ? 5.113 8.664 25.172 1 37.22 2 ASP B C 1
ATOM 742 O O . ASP B 1 2 ? 6.172 8.812 24.562 1 37.22 2 ASP B O 1
ATOM 746 N N . ARG B 1 3 ? 4.77 7.539 24.906 1 44.09 3 ARG B N 1
ATOM 747 C CA . ARG B 1 3 ? 4.809 6.949 23.578 1 44.09 3 ARG B CA 1
ATOM 748 C C . ARG B 1 3 ? 4.652 8.016 22.5 1 44.09 3 ARG B C 1
ATOM 750 O O . ARG B 1 3 ? 3.545 8.508 22.25 1 44.09 3 ARG B O 1
ATOM 757 N N . LYS B 1 4 ? 5.688 8.992 22.281 1 57.66 4 LYS B N 1
ATOM 758 C CA . LYS B 1 4 ? 5.625 10.117 21.359 1 57.66 4 LYS B CA 1
ATOM 759 C C . LYS B 1 4 ? 5.238 9.664 19.953 1 57.66 4 LYS B C 1
ATOM 761 O O . LYS B 1 4 ? 5.84 8.742 19.406 1 57.66 4 LYS B O 1
ATOM 766 N N . SER B 1 5 ? 4.051 9.891 19.594 1 79.12 5 SER B N 1
ATOM 767 C CA . SER B 1 5 ? 3.441 9.57 18.297 1 79.12 5 SER B CA 1
ATOM 768 C C . SER B 1 5 ? 4.277 10.109 17.141 1 79.12 5 SER B C 1
ATOM 770 O O . SER B 1 5 ? 4.68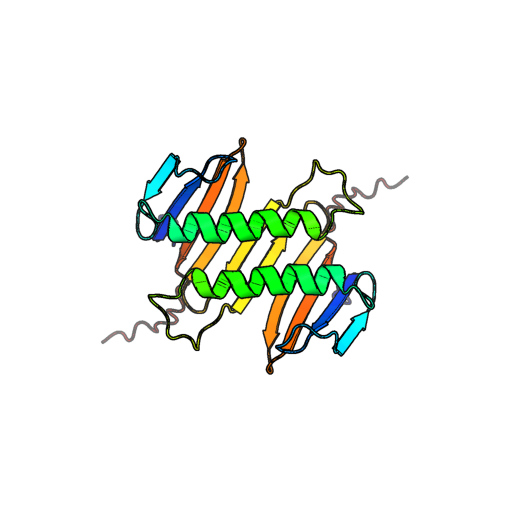8 11.273 17.156 1 79.12 5 SER B O 1
ATOM 772 N N . ASN B 1 6 ? 5.035 9.328 16.438 1 94.31 6 ASN B N 1
ATOM 773 C CA . ASN B 1 6 ? 5.758 9.727 15.234 1 94.31 6 ASN B CA 1
ATOM 774 C C . ASN B 1 6 ? 4.809 10.195 14.133 1 94.31 6 ASN B C 1
ATOM 776 O O . ASN B 1 6 ? 5.223 10.391 12.984 1 94.31 6 ASN B O 1
ATOM 780 N N . GLN B 1 7 ? 3.541 10.461 14.688 1 97 7 GLN B N 1
ATOM 781 C CA . GLN B 1 7 ? 2.547 10.898 13.711 1 97 7 GLN B CA 1
ATOM 782 C C . GLN B 1 7 ? 2.754 12.359 13.328 1 97 7 GLN B C 1
ATOM 784 O O . GLN B 1 7 ? 2.707 13.242 14.188 1 97 7 GLN B O 1
ATOM 789 N N . THR B 1 8 ? 2.941 12.641 12 1 97.38 8 THR B N 1
ATOM 790 C CA . THR B 1 8 ? 3.223 14 11.547 1 97.38 8 THR B CA 1
ATOM 791 C C . THR B 1 8 ? 2.021 14.586 10.812 1 97.38 8 THR B C 1
ATOM 793 O O . THR B 1 8 ? 1.954 15.789 10.578 1 97.38 8 THR B O 1
ATOM 796 N N . GLY B 1 9 ? 1.057 13.734 10.422 1 97.81 9 GLY B N 1
ATOM 797 C CA . GLY B 1 9 ? -0.137 14.188 9.727 1 97.81 9 GLY B CA 1
ATOM 798 C C . GLY B 1 9 ? -1.229 13.133 9.672 1 97.81 9 GLY B C 1
ATOM 799 O O . GLY B 1 9 ? -0.956 11.938 9.82 1 97.81 9 GLY B O 1
ATOM 800 N N . TYR B 1 10 ? -2.412 13.594 9.461 1 98 10 TYR B N 1
ATOM 801 C CA . TYR B 1 10 ? -3.5 12.641 9.266 1 98 10 TYR B CA 1
ATOM 802 C C . TYR B 1 10 ? -4.574 13.227 8.352 1 98 10 TYR B C 1
ATOM 804 O O . TYR B 1 10 ? -4.715 14.445 8.25 1 98 10 TYR B O 1
ATOM 812 N N . LEU B 1 11 ? -5.27 12.445 7.594 1 98.44 11 LEU B N 1
ATOM 813 C CA . LEU B 1 11 ? -6.41 12.719 6.723 1 98.44 11 LEU B CA 1
ATOM 814 C C . LEU B 1 11 ? -7.523 11.703 6.953 1 98.44 11 LEU B C 1
ATOM 816 O O . LEU B 1 11 ? -7.258 10.5 7.074 1 98.44 11 LEU B O 1
ATOM 820 N N . VAL B 1 12 ? -8.703 12.18 7.145 1 98.81 12 VAL B N 1
ATOM 821 C CA . VAL B 1 12 ? -9.875 11.32 7.168 1 98.81 12 VAL B CA 1
ATOM 822 C C . VAL B 1 12 ? -10.789 11.656 5.996 1 98.81 12 VAL B C 1
ATOM 824 O O . VAL B 1 12 ? -11.148 12.82 5.801 1 98.81 12 VAL B O 1
ATOM 827 N N . LEU B 1 13 ? -11.102 10.68 5.242 1 98.81 13 LEU B N 1
ATOM 828 C CA . LEU B 1 13 ? -11.953 10.852 4.066 1 98.81 13 LEU B CA 1
ATOM 829 C C . LEU B 1 13 ? -13.242 10.047 4.203 1 98.81 13 LEU B C 1
ATOM 831 O O . LEU B 1 13 ? -13.273 9.031 4.898 1 98.81 13 LEU B O 1
ATOM 835 N N . ASN B 1 14 ? -14.258 10.516 3.607 1 98.19 14 ASN B N 1
ATOM 836 C CA . ASN B 1 14 ? -15.43 9.656 3.463 1 98.19 14 ASN B CA 1
ATOM 837 C C . ASN B 1 14 ? -15.258 8.664 2.314 1 98.19 14 ASN B C 1
ATOM 839 O O . ASN B 1 14 ? -14.203 8.617 1.679 1 98.19 14 ASN B O 1
ATOM 843 N N . GLU B 1 15 ? -16.25 7.848 2.027 1 95.81 15 GLU B N 1
ATOM 844 C CA . GLU B 1 15 ? -16.156 6.758 1.056 1 95.81 15 GLU B CA 1
ATOM 845 C C . GLU B 1 15 ? -15.93 7.293 -0.354 1 95.81 15 GLU B C 1
ATOM 847 O O . GLU B 1 15 ? -15.43 6.574 -1.222 1 95.81 15 GLU B O 1
ATOM 852 N N . GLU B 1 16 ? -16.297 8.633 -0.493 1 96 16 GLU B N 1
ATOM 853 C CA . GLU B 1 16 ? -16.172 9.234 -1.814 1 96 16 GLU B CA 1
ATOM 854 C C . GLU B 1 16 ? -14.812 9.922 -1.976 1 96 16 GLU B C 1
ATOM 856 O O . GLU B 1 16 ? -14.453 10.344 -3.076 1 96 16 GLU B O 1
ATOM 861 N N . GLY B 1 17 ? -14.109 10.07 -1.012 1 97.88 17 GLY B N 1
ATOM 862 C CA . GLY B 1 17 ? -12.789 10.68 -1.1 1 97.88 17 GLY B CA 1
ATOM 863 C C . GLY B 1 17 ? -12.766 12.117 -0.624 1 97.88 17 GLY B C 1
ATOM 864 O O . GLY B 1 17 ? -11.734 12.789 -0.72 1 97.88 17 GLY B O 1
ATOM 865 N N . ALA B 1 18 ? -13.891 12.617 -0.124 1 97.94 18 ALA B N 1
ATOM 866 C CA . ALA B 1 18 ? -13.938 13.984 0.404 1 97.94 18 ALA B CA 1
ATOM 867 C C . ALA B 1 18 ? -13.258 14.062 1.767 1 97.94 18 ALA B C 1
ATOM 869 O O . ALA B 1 18 ? -13.422 13.18 2.605 1 97.94 18 ALA B O 1
ATOM 870 N N . VAL B 1 19 ? -12.531 15.195 2.02 1 98.62 19 VAL B N 1
ATOM 871 C CA . VAL B 1 19 ? -11.812 15.383 3.273 1 98.62 19 VAL B CA 1
ATOM 872 C C . VAL B 1 19 ? -12.789 15.773 4.379 1 98.62 19 VAL B C 1
ATOM 874 O O . VAL B 1 19 ? -13.516 16.766 4.254 1 98.62 19 VAL B O 1
ATOM 877 N N . LEU B 1 20 ? -12.797 14.945 5.449 1 98.69 20 LEU B N 1
ATOM 878 C CA . LEU B 1 20 ? -13.641 15.211 6.613 1 98.69 20 LEU B CA 1
ATOM 879 C C . LEU B 1 20 ? -12.844 15.906 7.711 1 98.69 20 LEU B C 1
ATOM 881 O O . LEU B 1 20 ? -13.367 16.781 8.406 1 98.69 20 LEU B O 1
ATOM 885 N N . SER B 1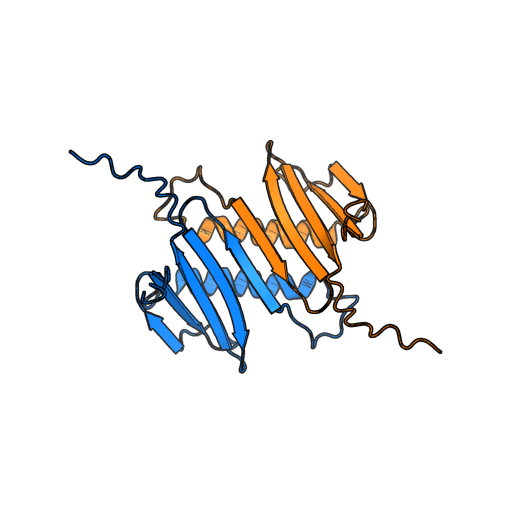 21 ? -11.617 15.547 7.945 1 98.56 21 SER B N 1
ATOM 886 C CA . SER B 1 21 ? -10.695 16.141 8.914 1 98.56 21 SER B CA 1
ATOM 887 C C . SER B 1 21 ? -9.242 15.922 8.508 1 98.56 21 SER B C 1
ATOM 889 O O . SER B 1 21 ? -8.938 14.977 7.781 1 98.56 21 SER B O 1
ATOM 891 N N . SER B 1 22 ? -8.453 16.875 8.898 1 98.56 22 SER B N 1
ATOM 892 C CA . SER B 1 22 ? -7.039 16.781 8.562 1 98.56 22 SER B CA 1
ATOM 893 C C . SER B 1 22 ? -6.184 17.594 9.523 1 98.56 22 SER B C 1
ATOM 895 O O . SER B 1 22 ? -6.691 18.484 10.219 1 98.56 22 SER B O 1
ATOM 897 N N . SER B 1 23 ? -4.941 17.234 9.633 1 98.06 23 SER B N 1
ATOM 898 C CA . SER B 1 23 ? -4.02 17.984 10.484 1 98.06 23 SER B CA 1
ATOM 899 C C . SER B 1 23 ? -2.572 17.75 10.07 1 98.06 23 SER B C 1
ATOM 901 O O . SER B 1 23 ? -2.285 16.844 9.281 1 98.06 23 SER B O 1
ATOM 903 N N . GLY B 1 24 ? -1.772 18.672 10.602 1 97.5 24 GLY B N 1
ATOM 904 C CA . GLY B 1 24 ? -0.341 18.5 10.406 1 97.5 24 GLY B CA 1
ATOM 905 C C . GLY B 1 24 ? 0.078 18.641 8.953 1 97.5 24 GLY B C 1
ATOM 906 O O . GLY B 1 24 ? -0.419 19.516 8.234 1 97.5 24 GLY B O 1
ATOM 907 N N . GLU B 1 25 ? 1.014 17.812 8.484 1 96.56 25 GLU B N 1
ATOM 908 C CA . GLU B 1 25 ? 1.575 17.844 7.141 1 96.56 25 GLU B CA 1
ATOM 909 C C . GLU B 1 25 ? 0.541 17.438 6.098 1 96.56 25 GLU B C 1
ATOM 911 O O . GLU B 1 25 ? 0.728 17.672 4.902 1 96.56 25 GLU B O 1
ATOM 916 N N . LEU B 1 26 ? -0.627 16.891 6.582 1 97.31 26 LEU B N 1
ATOM 917 C CA . LEU B 1 26 ? -1.662 16.438 5.652 1 97.31 26 LEU B CA 1
ATOM 918 C C . LEU B 1 26 ? -2.895 17.344 5.75 1 97.31 26 LEU B C 1
ATOM 920 O O . LEU B 1 26 ? -3.98 16.953 5.312 1 97.31 26 LEU B O 1
ATOM 924 N N . GLU B 1 27 ? -2.725 18.469 6.438 1 97.75 27 GLU B N 1
ATOM 925 C CA . GLU B 1 27 ? -3.871 19.359 6.594 1 97.75 27 GLU B CA 1
ATOM 926 C C . GLU B 1 27 ? -4.395 19.828 5.234 1 97.75 27 GLU B C 1
ATOM 928 O O . GLU B 1 27 ? -3.66 20.438 4.457 1 97.75 27 GLU B O 1
ATOM 933 N N . ASN B 1 28 ? -5.609 19.547 4.902 1 96.75 28 ASN B N 1
ATOM 934 C CA . ASN B 1 28 ? -6.336 19.875 3.682 1 96.75 28 ASN B CA 1
ATOM 935 C C . ASN B 1 28 ? -5.578 19.406 2.439 1 96.75 28 ASN B C 1
ATOM 937 O O . ASN B 1 28 ? -5.605 20.078 1.406 1 96.75 28 ASN B O 1
ATOM 941 N N . ASP B 1 29 ? -4.816 18.281 2.506 1 96.69 29 ASP B N 1
ATOM 942 C CA . ASP B 1 29 ? -4.027 17.766 1.396 1 96.69 29 ASP B CA 1
ATOM 943 C C . ASP B 1 29 ? -4.883 16.922 0.459 1 96.69 29 ASP B C 1
ATOM 945 O O . ASP B 1 29 ? -4.832 15.688 0.506 1 96.69 29 ASP B O 1
ATOM 949 N N . GLU B 1 30 ? -5.555 17.516 -0.433 1 96.94 30 GLU B N 1
ATOM 950 C CA . GLU B 1 30 ? -6.492 16.844 -1.328 1 96.94 30 GLU B CA 1
ATOM 951 C C . GLU B 1 30 ? -5.754 16.016 -2.383 1 96.94 30 GLU B C 1
ATOM 953 O O . GLU B 1 30 ? -6.281 15.031 -2.891 1 96.94 30 GLU B O 1
ATOM 958 N N . LYS B 1 31 ? -4.625 16.531 -2.688 1 96.56 31 LYS B N 1
ATOM 959 C CA . LYS B 1 31 ? -3.838 15.766 -3.652 1 96.56 31 LYS B CA 1
ATOM 960 C C . LYS B 1 31 ? -3.512 14.375 -3.117 1 96.56 31 LYS B C 1
ATOM 962 O O . LYS B 1 31 ? -3.768 13.375 -3.787 1 96.56 31 LYS B O 1
ATOM 967 N N . THR B 1 32 ? -3.01 14.344 -1.916 1 96.56 32 THR B N 1
ATOM 968 C CA . THR B 1 32 ? -2.701 13.062 -1.289 1 96.56 32 THR B CA 1
ATOM 969 C C . THR B 1 32 ? -3.963 12.219 -1.133 1 96.56 32 THR B C 1
ATOM 971 O O . THR B 1 32 ? -3.947 11.016 -1.395 1 96.56 32 THR B O 1
ATOM 974 N N . ALA B 1 33 ? -5.012 12.828 -0.755 1 98.19 33 ALA B N 1
ATOM 975 C CA . ALA B 1 33 ? -6.289 12.133 -0.617 1 98.19 33 ALA B CA 1
ATOM 976 C C . ALA B 1 33 ? -6.676 11.43 -1.917 1 98.19 33 ALA B C 1
ATOM 978 O O . ALA B 1 33 ? -7.031 10.25 -1.912 1 98.19 33 ALA B O 1
ATOM 979 N N . ASN B 1 34 ? -6.586 12.148 -2.996 1 98.19 34 ASN B N 1
ATOM 980 C CA . ASN B 1 34 ? -6.988 11.625 -4.297 1 98.19 34 ASN B CA 1
ATOM 981 C C . ASN B 1 34 ? -6.102 10.469 -4.73 1 98.19 34 ASN B C 1
ATOM 983 O O . ASN B 1 34 ? -6.59 9.477 -5.277 1 98.19 34 ASN B O 1
ATOM 987 N N . VAL B 1 35 ? -4.855 10.617 -4.512 1 98.12 35 VAL B N 1
ATOM 988 C CA . VAL B 1 35 ? -3.906 9.586 -4.898 1 98.12 35 VAL B CA 1
ATOM 989 C C . VAL B 1 35 ? -4.18 8.305 -4.102 1 98.12 35 VAL B C 1
ATOM 991 O O . VAL B 1 35 ? -4.262 7.219 -4.676 1 98.12 35 VAL B O 1
ATOM 994 N N . ILE B 1 36 ? -4.371 8.422 -2.822 1 98.12 36 ILE B N 1
ATOM 995 C CA . ILE B 1 36 ? -4.582 7.27 -1.952 1 98.12 36 ILE B CA 1
ATOM 996 C C . ILE B 1 36 ? -5.922 6.613 -2.279 1 98.12 36 ILE B C 1
ATOM 998 O O . ILE B 1 36 ? -6.035 5.387 -2.283 1 98.12 36 ILE B O 1
ATOM 1002 N N . MET B 1 37 ? -6.891 7.434 -2.598 1 98.44 37 MET B N 1
ATOM 1003 C CA . MET B 1 37 ? -8.172 6.871 -3.016 1 98.44 37 MET B CA 1
ATOM 1004 C C . MET B 1 37 ? -8.016 6.062 -4.301 1 98.44 37 MET B C 1
ATOM 1006 O O . MET B 1 37 ? -8.672 5.035 -4.473 1 98.44 37 MET B O 1
ATOM 1010 N N . GLY B 1 38 ? -7.188 6.586 -5.191 1 98.12 38 GLY B N 1
ATOM 1011 C CA . GLY B 1 38 ? -6.887 5.828 -6.395 1 98.12 38 GLY B CA 1
ATOM 1012 C C . GLY B 1 38 ? -6.277 4.469 -6.105 1 98.12 38 GLY B C 1
ATOM 1013 O O . GLY B 1 38 ? -6.652 3.471 -6.723 1 98.12 38 GLY B O 1
ATOM 1014 N N . MET B 1 39 ? -5.402 4.449 -5.141 1 98 39 MET B N 1
ATOM 1015 C CA . MET B 1 39 ? -4.77 3.191 -4.754 1 98 39 MET B CA 1
ATOM 1016 C C . MET B 1 39 ? -5.793 2.236 -4.145 1 98 39 MET B C 1
ATOM 1018 O O . MET B 1 39 ? -5.82 1.052 -4.48 1 98 39 MET B O 1
ATOM 1022 N N . ILE B 1 40 ? -6.605 2.746 -3.295 1 97.19 40 ILE B N 1
ATOM 1023 C CA . ILE B 1 40 ? -7.641 1.944 -2.652 1 97.19 40 ILE B CA 1
ATOM 1024 C C . ILE B 1 40 ? -8.555 1.333 -3.715 1 97.19 40 ILE B C 1
ATOM 1026 O O . ILE B 1 40 ? -8.906 0.153 -3.637 1 97.19 40 ILE B O 1
ATOM 1030 N N . ASN B 1 41 ? -8.93 2.113 -4.672 1 96.38 41 ASN B N 1
ATOM 1031 C CA . ASN B 1 41 ? -9.789 1.609 -5.734 1 96.38 41 ASN B CA 1
ATOM 1032 C C . ASN B 1 41 ? -9.133 0.451 -6.484 1 96.38 41 ASN B C 1
ATOM 1034 O O . ASN B 1 41 ? -9.812 -0.501 -6.875 1 96.38 41 ASN B O 1
ATOM 1038 N N . LEU B 1 42 ? -7.867 0.467 -6.668 1 96.38 42 LEU B N 1
ATOM 1039 C CA . LEU B 1 42 ? -7.141 -0.588 -7.367 1 96.38 42 LEU B CA 1
ATOM 1040 C C . LEU B 1 42 ? -7.062 -1.85 -6.516 1 96.38 42 LEU B C 1
ATOM 1042 O O . LEU B 1 42 ? -7.07 -2.963 -7.043 1 96.38 42 LEU B O 1
ATOM 1046 N N . THR B 1 43 ? -7.016 -1.778 -5.16 1 95.62 43 THR B N 1
ATOM 1047 C CA . THR B 1 43 ? -6.934 -2.949 -4.293 1 95.62 43 THR B CA 1
ATOM 1048 C C . THR B 1 43 ? -8.125 -3.871 -4.516 1 95.62 43 THR B C 1
ATOM 1050 O O . THR B 1 43 ? -8.031 -5.082 -4.316 1 95.62 43 THR B O 1
ATOM 1053 N N . SER B 1 44 ? -9.266 -3.285 -4.863 1 92.06 44 SER B N 1
ATOM 1054 C CA . SER B 1 44 ? -10.477 -4.086 -5.062 1 92.06 44 SER B CA 1
ATOM 1055 C C . SER B 1 44 ? -10.328 -5.02 -6.258 1 92.06 44 SER B C 1
ATOM 1057 O O . SER B 1 44 ? -11.078 -5.988 -6.391 1 92.06 44 SER B O 1
ATOM 1059 N N . GLN B 1 45 ? -9.406 -4.746 -7.113 1 93 45 GLN B N 1
ATOM 1060 C CA . GLN B 1 45 ? -9.203 -5.547 -8.32 1 93 45 GLN B CA 1
ATOM 1061 C C . GLN B 1 45 ? -8.219 -6.684 -8.062 1 93 45 GLN B C 1
ATOM 1063 O O . GLN B 1 45 ? -8.109 -7.609 -8.875 1 93 45 GLN B O 1
ATOM 1068 N N . ILE B 1 46 ? -7.426 -6.715 -7.031 1 91.38 46 ILE B N 1
ATOM 1069 C CA . ILE B 1 46 ? -6.418 -7.73 -6.75 1 91.38 46 ILE B CA 1
ATOM 1070 C C . ILE B 1 46 ? -7.102 -9.039 -6.355 1 91.38 46 ILE B C 1
ATOM 1072 O O . ILE B 1 46 ? -6.766 -10.102 -6.879 1 91.38 46 ILE B O 1
ATOM 1076 N N . ASP B 1 47 ? -7.914 -9.07 -5.332 1 73.5 47 ASP B N 1
ATOM 1077 C CA . ASP B 1 47 ? -8.523 -10.297 -4.828 1 73.5 47 ASP B CA 1
ATOM 1078 C C . ASP B 1 47 ? -9.969 -10.422 -5.301 1 73.5 47 ASP B C 1
ATOM 1080 O O . ASP B 1 47 ? -10.789 -11.078 -4.656 1 73.5 47 ASP B O 1
ATOM 1084 N N . SER B 1 48 ? -10.344 -9.797 -6.301 1 63.03 48 SER B N 1
ATOM 1085 C CA . SER B 1 48 ? -11.742 -9.766 -6.707 1 63.03 48 SER B CA 1
ATOM 1086 C C . SER B 1 48 ? -12.281 -11.172 -6.938 1 63.03 48 SER B C 1
ATOM 1088 O O . SER B 1 48 ? -13.477 -11.43 -6.746 1 63.03 48 SER B O 1
ATOM 1090 N N . VAL B 1 49 ? -11.562 -12.039 -7.426 1 53.69 49 VAL B N 1
ATOM 1091 C CA . VAL B 1 49 ? -12.164 -13.336 -7.723 1 53.69 49 VAL B CA 1
ATOM 1092 C C . VAL B 1 49 ? -12.414 -14.102 -6.426 1 53.69 49 VAL B C 1
ATOM 1094 O O . VAL B 1 49 ? -13.438 -14.766 -6.277 1 53.69 49 VAL B O 1
ATOM 1097 N N . ALA B 1 50 ? -11.492 -14.156 -5.582 1 50.19 50 ALA B N 1
ATOM 1098 C CA . ALA B 1 50 ? -11.602 -15.102 -4.469 1 50.19 50 ALA B CA 1
ATOM 1099 C C . ALA B 1 50 ? -12.492 -14.555 -3.365 1 50.19 50 ALA B C 1
ATOM 1101 O O . ALA B 1 50 ? -13.047 -15.312 -2.566 1 50.19 50 ALA B O 1
ATOM 1102 N N . PHE B 1 51 ? -12.539 -13.227 -3.1 1 51.69 51 PHE B N 1
ATOM 1103 C CA . PHE B 1 51 ? -13.195 -12.797 -1.871 1 51.69 51 PHE B CA 1
ATOM 1104 C C . PHE B 1 51 ? -14.469 -12.023 -2.18 1 51.69 51 PHE B C 1
ATOM 1106 O O . PHE B 1 51 ? -14.539 -11.312 -3.186 1 51.69 51 PHE B O 1
ATOM 1113 N N . PRO B 1 52 ? -15.414 -12.539 -1.466 1 50.62 52 PRO B N 1
ATOM 1114 C CA . PRO B 1 52 ? -16.625 -11.719 -1.53 1 50.62 52 PRO B CA 1
ATOM 1115 C C . PRO B 1 52 ? -16.328 -10.227 -1.437 1 50.62 52 PRO B C 1
ATOM 1117 O O . PRO B 1 52 ? -15.336 -9.828 -0.818 1 50.62 52 PRO B O 1
ATOM 1120 N N . PRO B 1 53 ? -16.922 -9.5 -2.27 1 50.75 53 PRO B N 1
ATOM 1121 C CA . PRO B 1 53 ? -16.797 -8.047 -2.371 1 50.75 53 PRO B CA 1
ATOM 1122 C C . PRO B 1 53 ? -16.641 -7.371 -1.012 1 50.75 53 PRO B C 1
ATOM 1124 O O . PRO B 1 53 ? -16.062 -6.289 -0.92 1 50.75 53 PRO B O 1
ATOM 1127 N N . GLU B 1 54 ? -17.203 -8.062 0.053 1 56.31 54 GLU B N 1
ATOM 1128 C CA . GLU B 1 54 ? -17.328 -7.324 1.308 1 56.31 54 GLU B CA 1
ATOM 1129 C C . GLU B 1 54 ? -15.992 -7.25 2.033 1 56.31 54 GLU B C 1
ATOM 1131 O O . GLU B 1 54 ? -15.844 -6.496 3 1 56.31 54 GLU B O 1
ATOM 1136 N N . GLU B 1 55 ? -14.992 -8.016 1.553 1 69.19 55 GLU B N 1
ATOM 1137 C CA . GLU B 1 55 ? -13.828 -8.008 2.434 1 69.19 55 GLU B CA 1
ATOM 1138 C C . GLU B 1 55 ? -12.664 -7.254 1.8 1 69.19 55 GLU B C 1
ATOM 1140 O O . GLU B 1 55 ? -11.891 -7.828 1.03 1 69.19 55 GLU B O 1
ATOM 1145 N N . GLY B 1 56 ? -12.727 -6 1.888 1 87.81 56 GLY B N 1
ATOM 1146 C CA . GLY B 1 56 ? -11.656 -5.109 1.47 1 87.81 56 GLY B CA 1
ATOM 1147 C C . GLY B 1 56 ? -10.391 -5.281 2.277 1 87.81 56 GLY B C 1
ATOM 1148 O O . GLY B 1 56 ? -10.297 -6.172 3.121 1 87.81 56 GLY B O 1
ATOM 1149 N N . PHE B 1 57 ? -9.414 -4.688 1.881 1 93.12 57 PHE B N 1
ATOM 1150 C CA . PHE B 1 57 ? -8.156 -4.742 2.609 1 93.12 57 PHE B CA 1
ATOM 1151 C C . PHE B 1 57 ? -8.32 -4.211 4.027 1 93.12 57 PHE B C 1
ATOM 1153 O O . PHE B 1 57 ? -9.227 -3.418 4.297 1 93.12 57 PHE B O 1
ATOM 1160 N N . LYS B 1 58 ? -7.438 -4.652 4.914 1 94.81 58 LYS B N 1
ATOM 1161 C CA . LYS B 1 58 ? -7.434 -4.188 6.301 1 94.81 58 LYS B CA 1
ATOM 1162 C C . LYS B 1 58 ? -6.469 -3.02 6.484 1 94.81 58 LYS B C 1
ATOM 1164 O O . LYS B 1 58 ? -6.754 -2.086 7.238 1 94.81 58 LYS B O 1
ATOM 1169 N N . LYS B 1 59 ? -5.371 -3.078 5.82 1 97.62 59 LYS B N 1
ATOM 1170 C CA . LYS B 1 59 ? -4.328 -2.062 5.961 1 97.62 59 LYS B CA 1
ATOM 1171 C C . LYS B 1 59 ? -3.52 -1.924 4.672 1 97.62 59 LYS B C 1
ATOM 1173 O O . LYS B 1 59 ? -3.164 -2.924 4.047 1 97.62 59 LYS B O 1
ATOM 1178 N N . LEU B 1 60 ? -3.334 -0.694 4.215 1 98.5 60 LEU B N 1
ATOM 1179 C CA . LEU B 1 60 ? -2.408 -0.334 3.145 1 98.5 60 LEU B CA 1
ATOM 1180 C C . LEU B 1 60 ? -1.273 0.534 3.678 1 98.5 60 LEU B C 1
ATOM 1182 O O . LEU B 1 60 ? -1.518 1.541 4.348 1 98.5 60 LEU B O 1
ATOM 1186 N N . SER B 1 61 ? -0.042 0.131 3.473 1 98.62 61 SER B N 1
ATOM 1187 C CA . SER B 1 61 ? 1.094 0.894 3.98 1 98.62 61 SER B CA 1
ATOM 1188 C C . SER B 1 61 ? 2.105 1.181 2.875 1 98.62 61 SER B C 1
ATOM 1190 O O . SER B 1 61 ? 2.393 0.313 2.049 1 98.62 61 SER B O 1
ATOM 1192 N N . ILE B 1 62 ? 2.535 2.379 2.855 1 98.25 62 ILE B N 1
ATOM 1193 C CA . ILE B 1 62 ? 3.609 2.803 1.964 1 98.25 62 ILE B CA 1
ATOM 1194 C C . ILE B 1 62 ? 4.785 3.326 2.785 1 98.25 62 ILE B C 1
ATOM 1196 O O . ILE B 1 62 ? 4.656 4.324 3.502 1 98.25 62 ILE B O 1
ATOM 1200 N N . VAL B 1 63 ? 5.926 2.693 2.684 1 96.38 63 VAL B N 1
ATOM 1201 C CA . VAL B 1 63 ? 7.094 3.045 3.482 1 96.38 63 VAL B CA 1
ATOM 1202 C C . VAL B 1 63 ? 8.156 3.682 2.592 1 96.38 63 VAL B C 1
ATOM 1204 O O . VAL B 1 63 ? 8.523 3.121 1.558 1 96.38 63 VAL B O 1
ATOM 1207 N N . TYR B 1 64 ? 8.586 4.848 3.025 1 93.75 64 TYR B N 1
ATOM 1208 C CA . TYR B 1 64 ? 9.711 5.543 2.42 1 93.75 64 TYR B CA 1
ATOM 1209 C C . TYR B 1 64 ? 10.922 5.531 3.348 1 93.75 64 TYR B C 1
ATOM 1211 O O . TYR B 1 64 ? 10.891 4.914 4.414 1 93.75 64 TYR B O 1
ATOM 1219 N N . ASP B 1 65 ? 11.961 6.188 2.93 1 91.44 65 ASP B N 1
ATOM 1220 C CA . ASP B 1 65 ? 13.203 6.188 3.699 1 91.44 65 ASP B CA 1
ATOM 1221 C C . ASP B 1 65 ? 13 6.832 5.07 1 91.44 65 ASP B C 1
ATOM 1223 O O . ASP B 1 65 ? 13.516 6.34 6.074 1 91.44 65 ASP B O 1
ATOM 1227 N N . ASP B 1 66 ? 12.219 7.922 5.176 1 91.75 66 ASP B N 1
ATOM 1228 C CA . ASP B 1 66 ? 12.188 8.711 6.402 1 91.75 66 ASP B CA 1
ATOM 1229 C C . ASP B 1 66 ? 10.758 8.859 6.93 1 91.75 66 ASP B C 1
ATOM 1231 O O . ASP B 1 66 ? 10.539 9.43 7.996 1 91.75 66 ASP B O 1
ATOM 1235 N N . HIS B 1 67 ? 9.766 8.352 6.184 1 94.88 67 HIS B N 1
ATOM 1236 C CA . HIS B 1 67 ? 8.375 8.43 6.617 1 94.88 67 HIS B CA 1
ATOM 1237 C C . HIS B 1 67 ? 7.547 7.289 6.027 1 94.88 67 HIS B C 1
ATOM 1239 O O . HIS B 1 67 ? 8.07 6.465 5.273 1 94.88 67 HIS B O 1
ATOM 1245 N N . CYS B 1 68 ? 6.383 7.129 6.477 1 96.69 68 CYS B N 1
ATOM 1246 C CA . CYS B 1 68 ? 5.445 6.168 5.898 1 96.69 68 CYS B CA 1
ATOM 1247 C C . CYS B 1 68 ? 4.016 6.688 5.973 1 96.69 68 CYS B C 1
ATOM 1249 O O . CYS B 1 68 ? 3.734 7.641 6.699 1 96.69 68 CYS B O 1
ATOM 1251 N N . TYR B 1 69 ? 3.154 6.16 5.148 1 97.69 69 TYR B N 1
ATOM 1252 C CA . TYR B 1 69 ? 1.706 6.324 5.184 1 97.69 69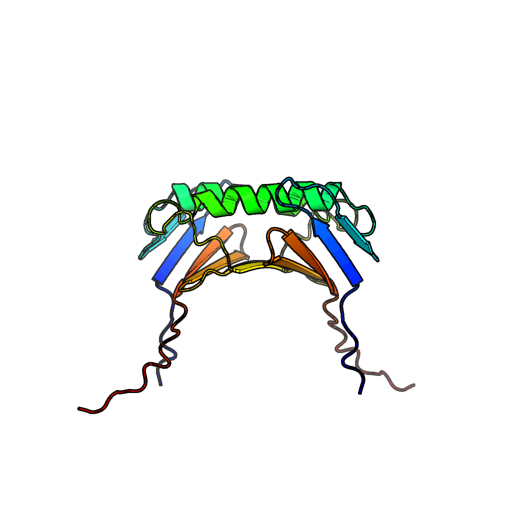 TYR B CA 1
ATOM 1253 C C . TYR B 1 69 ? 1.02 5.016 5.566 1 97.69 69 TYR B C 1
ATOM 1255 O O . TYR B 1 69 ? 1.359 3.953 5.039 1 97.69 69 TYR B O 1
ATOM 1263 N N . ILE B 1 70 ? 0.081 5.133 6.461 1 98.62 70 ILE B N 1
ATOM 1264 C CA . ILE B 1 70 ? -0.763 4.008 6.844 1 98.62 70 ILE B CA 1
ATOM 1265 C C . ILE B 1 70 ? -2.227 4.34 6.566 1 98.62 70 ILE B C 1
ATOM 1267 O O . ILE B 1 70 ? -2.719 5.395 6.977 1 98.62 70 ILE B O 1
ATOM 1271 N N . VAL B 1 71 ? -2.91 3.447 5.918 1 98.62 71 VAL B N 1
ATOM 1272 C CA . VAL B 1 71 ? -4.297 3.67 5.523 1 98.62 71 VAL B CA 1
ATOM 1273 C C . VAL B 1 71 ? -5.172 2.535 6.047 1 98.62 71 VAL B C 1
ATOM 1275 O O . VAL B 1 71 ? -4.852 1.358 5.863 1 98.62 71 VAL B O 1
ATOM 1278 N N . CYS B 1 72 ? -6.195 2.83 6.688 1 97.88 72 CYS B N 1
ATOM 1279 C CA . CYS B 1 72 ? -7.195 1.878 7.156 1 97.88 72 CYS B CA 1
ATOM 1280 C C . CYS B 1 72 ? -8.602 2.354 6.816 1 97.88 72 CYS B C 1
ATOM 1282 O O . CYS B 1 72 ? -8.844 3.555 6.699 1 97.88 72 CYS B O 1
ATOM 1284 N N . LEU B 1 73 ? -9.438 1.369 6.621 1 95.44 73 LEU B N 1
ATOM 1285 C CA . LEU B 1 73 ? -10.859 1.645 6.43 1 95.44 73 LEU B CA 1
ATOM 1286 C C . LEU B 1 73 ? -11.648 1.299 7.688 1 95.44 73 LEU B C 1
ATOM 1288 O O . LEU B 1 73 ? -11.648 0.148 8.125 1 95.44 73 LEU B O 1
ATOM 1292 N N . SER B 1 74 ? -12.195 2.246 8.312 1 94.31 74 SER B N 1
ATOM 1293 C CA . SER B 1 74 ? -12.984 2.051 9.523 1 94.31 74 SER B CA 1
ATOM 1294 C C . SER B 1 74 ? -14.172 3.006 9.57 1 94.31 74 SER B C 1
ATOM 1296 O O . SER B 1 74 ? -14.023 4.203 9.312 1 94.31 74 SER B O 1
ATOM 1298 N N . ASN B 1 75 ? -15.43 2.453 9.867 1 94.75 75 ASN B N 1
ATOM 1299 C CA . ASN B 1 75 ? -16.641 3.248 10.008 1 94.75 75 ASN B CA 1
ATOM 1300 C C . ASN B 1 75 ? -16.953 4.035 8.734 1 94.75 75 ASN B C 1
ATOM 1302 O O . ASN B 1 75 ? -17.25 5.227 8.797 1 94.75 75 ASN B O 1
ATOM 1306 N N . LYS B 1 76 ? -16.859 3.41 7.582 1 93.75 76 LYS B N 1
ATOM 1307 C CA . LYS B 1 76 ? -17.141 3.971 6.266 1 93.75 76 LYS B CA 1
ATOM 1308 C C . LYS B 1 76 ? -16.266 5.184 5.98 1 93.75 76 LYS B C 1
ATOM 1310 O O . LYS B 1 76 ? -16.656 6.074 5.223 1 93.75 76 LYS B O 1
ATOM 1315 N N . LYS B 1 77 ? -15.102 5.246 6.703 1 97.94 77 LYS B N 1
ATOM 1316 C CA . LYS B 1 77 ? -14.117 6.309 6.492 1 97.94 77 LYS B CA 1
ATOM 1317 C C . LYS B 1 77 ? 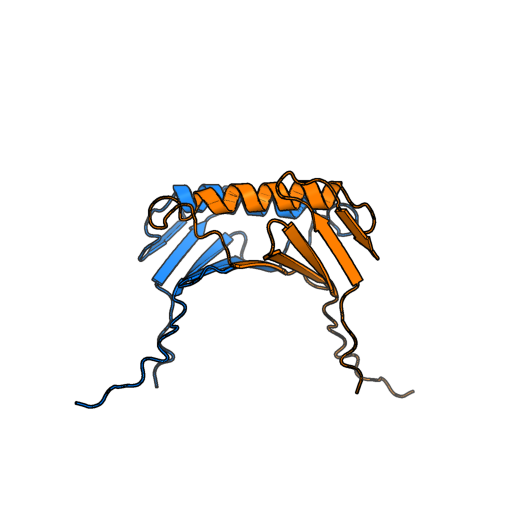-12.742 5.73 6.176 1 97.94 77 LYS B C 1
ATOM 1319 O O . LYS B 1 77 ? -12.422 4.609 6.578 1 97.94 77 LYS B O 1
ATOM 1324 N N . VAL B 1 78 ? -12.062 6.559 5.383 1 98.44 78 VAL B N 1
ATOM 1325 C CA . VAL B 1 78 ? -10.664 6.254 5.098 1 98.44 78 VAL B CA 1
ATOM 1326 C C . VAL B 1 78 ? -9.766 7.059 6.035 1 98.44 78 VAL B C 1
ATOM 1328 O O . VAL B 1 78 ? -9.781 8.289 6.02 1 98.44 78 VAL B O 1
ATOM 1331 N N . HIS B 1 79 ? -9.008 6.32 6.949 1 98.69 79 HIS B N 1
ATOM 1332 C CA . HIS B 1 79 ? -8.055 6.949 7.855 1 98.69 79 HIS B CA 1
ATOM 1333 C C . HIS B 1 79 ? -6.633 6.852 7.309 1 98.69 79 HIS B C 1
ATOM 1335 O O . HIS B 1 79 ? -6.117 5.754 7.094 1 98.69 79 HIS B O 1
ATOM 1341 N N . ILE B 1 80 ? -6.008 8.008 7.047 1 98.75 80 ILE B N 1
ATOM 1342 C CA . ILE B 1 80 ? -4.645 8.094 6.535 1 98.75 80 ILE B CA 1
ATOM 1343 C C . ILE B 1 80 ? -3.744 8.758 7.57 1 98.75 80 ILE B C 1
ATOM 1345 O O . ILE B 1 80 ? -4.035 9.859 8.039 1 98.75 80 ILE B O 1
ATOM 1349 N N . VAL B 1 81 ? -2.621 8.039 7.953 1 98.5 81 VAL B N 1
ATOM 1350 C CA . VAL B 1 81 ? -1.66 8.594 8.898 1 98.5 81 VAL B CA 1
ATOM 1351 C C . VAL B 1 81 ? -0.276 8.648 8.258 1 98.5 81 VAL B C 1
ATOM 1353 O O . VAL B 1 81 ? 0.163 7.68 7.633 1 98.5 81 VAL B O 1
ATOM 1356 N N . LYS B 1 82 ? 0.24 9.805 8.312 1 97.62 82 LYS B N 1
ATOM 1357 C CA . LYS B 1 82 ? 1.653 9.945 7.977 1 97.62 82 LYS B CA 1
ATOM 1358 C C . LYS B 1 82 ? 2.525 9.898 9.227 1 97.62 82 LYS B C 1
ATOM 1360 O O . LYS B 1 82 ? 2.232 10.57 10.219 1 97.62 82 LYS B O 1
ATOM 1365 N N . LYS B 1 83 ? 3.535 9.008 9.227 1 97.19 83 LYS B N 1
ATOM 1366 C CA . LYS B 1 83 ? 4.453 8.883 10.352 1 97.19 83 LYS B CA 1
ATOM 1367 C C . LYS B 1 83 ? 5.898 9.086 9.914 1 97.19 83 LYS B C 1
ATOM 1369 O O . LYS B 1 83 ? 6.273 8.719 8.797 1 97.19 83 LYS B O 1
ATOM 1374 N N . SER B 1 84 ? 6.691 9.75 10.781 1 96.06 84 SER B N 1
ATOM 1375 C CA . SER B 1 84 ? 8.125 9.852 10.547 1 96.06 84 SER B CA 1
ATOM 1376 C C . SER B 1 84 ? 8.852 8.594 11.023 1 96.06 84 SER B C 1
ATOM 1378 O O . SER B 1 84 ? 8.438 7.965 12.008 1 96.06 84 SER B O 1
ATOM 1380 N N . ILE B 1 85 ? 9.781 8.164 10.25 1 90.88 85 ILE B N 1
ATOM 1381 C CA . ILE B 1 85 ? 10.625 7.035 10.625 1 90.88 85 ILE B CA 1
ATOM 1382 C C . ILE B 1 85 ? 11.969 7.539 11.148 1 90.88 85 ILE B C 1
ATOM 1384 O O . ILE B 1 85 ? 12.656 8.305 10.469 1 90.88 85 ILE B O 1
ATOM 1388 N N . ASP B 1 86 ? 12.211 7.648 12.453 1 80.25 86 ASP B N 1
ATOM 1389 C CA . ASP B 1 86 ? 13.453 8.148 13.031 1 80.25 86 ASP B CA 1
ATOM 1390 C C . ASP B 1 86 ? 14.594 7.16 12.812 1 80.25 86 ASP B C 1
ATOM 1392 O O . ASP B 1 86 ? 14.492 5.992 13.18 1 80.25 86 ASP B O 1
ATOM 1396 N N . ASN B 1 87 ? 15.312 7.348 11.844 1 63.09 87 ASN B N 1
ATOM 1397 C CA . ASN B 1 87 ? 16.562 6.59 11.789 1 63.09 87 ASN B CA 1
ATOM 1398 C C . ASN B 1 87 ? 17.562 7.094 12.812 1 63.09 87 ASN B C 1
ATOM 1400 O O . ASN B 1 87 ? 18.766 6.844 12.688 1 63.09 87 ASN B O 1
ATOM 1404 N N . THR B 1 88 ? 17.281 7.934 13.688 1 54.41 88 THR B N 1
ATOM 1405 C CA . THR B 1 88 ? 18.312 8.57 14.508 1 54.41 88 THR B CA 1
ATOM 1406 C C . THR B 1 88 ? 19.109 7.527 15.273 1 54.41 88 THR B C 1
ATOM 1408 O O . THR B 1 88 ? 18.625 6.957 16.25 1 54.41 88 THR B O 1
ATOM 1411 N N . ASP B 1 89 ? 19.656 6.496 14.703 1 49.91 89 ASP B N 1
ATOM 1412 C CA . ASP B 1 89 ? 20.891 6.145 15.406 1 49.91 89 ASP B CA 1
ATOM 1413 C C . ASP B 1 89 ? 21.703 7.391 15.742 1 49.91 89 ASP B C 1
ATOM 1415 O O . ASP B 1 89 ? 22.609 7.77 15 1 49.91 89 ASP B O 1
ATOM 1419 N N . SER B 1 90 ? 21.094 8.438 15.867 1 44.28 90 SER B N 1
ATOM 1420 C CA . SER B 1 90 ? 21.922 9.578 16.266 1 44.28 90 SER B CA 1
ATOM 1421 C C . SER B 1 90 ? 22.719 9.266 17.531 1 44.28 90 SER B C 1
ATOM 1423 O O . SER B 1 90 ? 22.141 9 18.594 1 44.28 90 SER B O 1
ATOM 1425 N N . ILE B 1 91 ? 23.797 8.578 17.359 1 48.22 91 ILE B N 1
ATOM 1426 C CA . ILE B 1 91 ? 24.812 8.57 18.406 1 48.22 91 ILE B CA 1
ATOM 1427 C C . ILE B 1 91 ? 24.844 9.938 19.094 1 48.22 91 ILE B C 1
ATOM 1429 O O . ILE B 1 91 ? 24.844 10.977 18.438 1 48.22 91 ILE B O 1
ATOM 1433 N N . PRO B 1 92 ? 24.141 10.078 20.109 1 48.53 92 PRO B N 1
ATOM 1434 C CA . PRO B 1 92 ? 24.422 11.312 20.844 1 48.53 92 PRO B CA 1
ATOM 1435 C C . PRO B 1 92 ? 25.891 11.68 20.844 1 48.53 92 PRO B C 1
ATOM 1437 O O . PRO B 1 92 ? 26.75 10.867 21.203 1 48.53 92 PRO B O 1
ATOM 1440 N N . VAL B 1 93 ? 26.438 12.297 19.828 1 45.12 93 VAL B N 1
ATOM 1441 C CA . VAL B 1 93 ? 27.797 12.789 19.953 1 45.12 93 VAL B CA 1
ATOM 1442 C C . VAL B 1 93 ? 27.906 13.75 21.141 1 45.12 93 VAL B C 1
ATOM 1444 O O . VAL B 1 93 ? 27.219 14.781 21.172 1 45.12 93 VAL B O 1
ATOM 1447 N N . THR B 1 94 ? 27.781 13.242 22.359 1 45 94 THR B N 1
ATOM 1448 C CA . THR B 1 94 ? 28.203 14.039 23.5 1 45 94 THR B CA 1
ATOM 1449 C C . THR B 1 94 ? 29.438 14.859 23.156 1 45 94 THR B C 1
ATOM 1451 O O . THR B 1 94 ? 30.469 14.312 22.719 1 45 94 THR B O 1
ATOM 1454 N N . ALA B 1 95 ? 29.234 16.203 23.016 1 37.38 95 ALA B N 1
ATOM 1455 C CA . ALA B 1 95 ? 30.359 17.125 22.984 1 37.38 95 ALA B CA 1
ATOM 1456 C C . ALA B 1 95 ? 31.234 16.969 24.219 1 37.38 95 ALA B C 1
ATOM 1458 O O . ALA B 1 95 ? 30.734 16.703 25.312 1 37.38 95 ALA B O 1
#

Secondary structure (DSSP, 8-state):
------EEEEEEEETTS-EEEEEETTTT-HHHHHHHHHHHHHHHHHSTTTS-TT---SEEEEE-SSEEEEEEEETTEEEEEEEE-----------/------EEEEEEEETTS-EEEEEETTTT-HHHHHHHHHHHHHHHHHSTTTS-TT---SEEEEE-SSEEEEEEEETTEEEEEEEE-----------

Solvent-accessible surface area (backbone atoms only — not comparable to full-atom values): 10743 Å² total; per-residue (Å²): 132,75,83,75,69,49,62,52,22,29,37,32,22,40,84,86,52,50,81,74,48,52,32,67,83,30,46,83,41,57,67,49,42,52,44,53,48,53,38,55,60,42,56,60,65,62,51,48,83,81,42,64,86,84,66,59,66,55,35,41,37,43,29,40,93,52,34,32,39,43,35,35,70,57,94,72,22,38,43,36,37,32,30,54,46,82,72,71,76,60,68,75,74,78,127,131,75,82,75,70,49,63,51,22,30,37,31,20,40,85,84,53,50,80,74,47,53,33,67,86,29,44,81,41,57,66,48,41,52,44,52,46,53,38,55,60,42,55,59,64,62,53,48,83,81,40,64,85,86,66,58,66,55,36,41,34,43,31,40,91,52,31,32,39,41,37,35,70,56,93,73,24,38,42,36,37,31,30,54,47,82,73,71,75,61,69,76,76,77,126

Nearest PDB structures (foldseek):
  8glv-assembly1_AI  TM=7.721E-01  e=1.180E-05  Chlamydomonas reinhardtii
  2zl1-assembly1_B  TM=8.099E-01  e=4.404E-05  unclassified
  3kye-assembly2_C  TM=7.995E-01  e=3.265E-05  Streptomyces avermitilis MA-4680 = NBRC 14893
  3cpt-assembly1_B  TM=7.989E-01  e=7.110E-05  unclassified
  7k5b-assembly1_G  TM=7.570E-01  e=8.508E-05  Tetrahymena thermophila

Foldseek 3Di:
DPPPFLWQKKFKAALVQHTPAIDGPCGVVSVVSVVVNVVQVVQCVPCVPPDDSPDGDAWDKDDDDFKIWIWGDDPRMIMITIGTDDPCCVPPPPD/DPPPFLWQKKFKAALVQHTPAIDGPCGVVSVVSVVVNVVQVVQCVPCVPPDDSPDGDAWDKDDDDFKIWIWGDDPRMIMITIGTDDPCCVPPPPD